Protein AF-0000000071236648 (afdb_homodimer)

Secondary structure (DSSP, 8-state):
-----SS--HHHHHHHHHHHHHHHHHHHHHHHHHHTT--EEEEEE-S-HHHHHHHTSHHHHH-SSS-HHHHHHHHHHHHHT-EE-----TTTTTTGGGTTT-EEEEEEEEEEEEETTTEEEEEEEEEEEEE-/-----SSSHHHHHHHHHHHHHHHHHHHHHHHHHHHTT--EEEEEE-S-HHHHHHHHSHHHHH-SSS-HHHHHHHHHHHHHT-EE-----TTSTTTGGGTTT-EEEEEEEEEEEEETTTEEEEEEEEEEEEE-

Organism: Dermatophagoides farinae (NCBI:txid6954)

Solvent-accessible surface area (backbone atoms only — not comparable to full-atom values): 14594 Å² total; per-residue (Å²): 128,81,82,82,80,73,87,77,56,72,64,37,53,25,39,45,52,13,44,53,42,27,48,60,40,39,50,56,51,37,52,51,37,44,73,72,71,34,50,56,46,58,40,36,39,34,71,50,62,65,34,50,51,38,65,74,32,70,62,47,70,66,34,83,85,51,52,70,70,54,45,53,46,42,54,52,40,62,72,64,72,17,73,43,60,49,75,59,58,93,81,53,64,64,54,68,59,51,63,73,79,52,47,66,46,68,35,73,23,48,25,51,34,67,43,71,101,79,41,76,46,77,29,66,20,42,20,32,32,36,33,106,128,77,81,74,74,71,69,90,42,64,66,33,46,27,41,46,52,14,44,54,42,27,46,60,40,39,49,58,52,37,53,51,3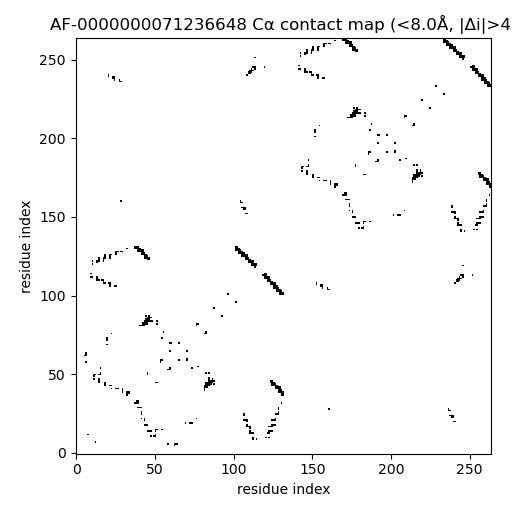6,42,74,73,70,35,49,55,45,57,40,36,40,35,71,50,63,65,32,50,50,39,66,72,33,71,62,47,70,66,37,85,86,53,51,71,70,54,45,52,47,44,54,52,39,63,72,64,72,19,73,44,60,49,74,59,58,93,80,53,64,65,55,67,62,50,62,72,80,53,47,66,45,66,33,72,24,50,24,51,34,66,42,71,102,78,42,75,45,78,30,68,21,42,21,33,31,37,33,104

Sequence (264 aa):
MQPVDPLPHSTCEAELTAALEGWKNAEPIRQLLQEFGVNSSVKLHVDNSAAVSIMDNNAFKKSRYFAYDQKLLVSKMNADNLVSIARVPSSDQLADALTKPLKHVKLNVFTTRMLSQKGVLHENVKAYVLYGMQPVDPLPHSTCEAELTAALEGWKNAEPIRQLLQEFGVNSSVKLHVDNSAAVSIMDNNAFKKSRYFAYDQKLLVSKMNADNLVSIARVPSSDQLADALTKPLKHVKLNVFTTRMLSQKGVLHENVKAYVLYG

Structure (mmCIF, N/CA/C/O backbone):
data_AF-0000000071236648-model_v1
#
loop_
_entity.id
_entity.type
_entity.pdbx_description
1 polymer 'Uncharacterized protein'
#
loop_
_atom_site.group_PDB
_atom_site.id
_atom_site.type_symbol
_atom_site.label_atom_id
_atom_site.label_alt_id
_atom_site.label_comp_id
_atom_site.label_asym_id
_atom_site.label_entity_id
_atom_site.label_seq_id
_atom_site.pdbx_PDB_ins_code
_atom_site.Cartn_x
_atom_site.Cartn_y
_atom_site.Cartn_z
_atom_site.occupancy
_atom_site.B_iso_or_equiv
_atom_site.auth_seq_id
_atom_site.auth_comp_id
_atom_site.auth_asym_id
_atom_site.auth_atom_id
_atom_site.pdbx_PDB_model_num
ATOM 1 N N . MET A 1 1 ? 29.891 29.859 8.234 1 24.88 1 MET A N 1
ATOM 2 C CA . MET A 1 1 ? 29.141 28.922 7.406 1 24.88 1 MET A CA 1
ATOM 3 C C . MET A 1 1 ? 28.141 28.125 8.258 1 24.88 1 MET A C 1
ATOM 5 O O . MET A 1 1 ? 28.547 27.438 9.195 1 24.88 1 MET A O 1
ATOM 9 N N . GLN A 1 2 ? 26.984 28.594 8.695 1 29.23 2 GLN A N 1
ATOM 10 C CA . GLN A 1 2 ? 26.078 27.906 9.617 1 29.23 2 GLN A CA 1
ATOM 11 C C . GLN A 1 2 ? 25.797 26.484 9.156 1 29.23 2 GLN A C 1
ATOM 13 O O . GLN A 1 2 ? 25.641 26.234 7.961 1 29.23 2 GLN A O 1
ATOM 18 N N . PRO A 1 3 ? 26.359 25.391 9.891 1 33.19 3 PRO A N 1
ATOM 19 C CA . PRO A 1 3 ? 26.297 24.016 9.406 1 33.19 3 PRO A CA 1
ATOM 20 C C . PRO A 1 3 ? 24.891 23.641 8.914 1 33.19 3 PRO A C 1
ATOM 22 O O . PRO A 1 3 ? 23.891 24.016 9.531 1 33.19 3 PRO A O 1
ATOM 25 N N . VAL A 1 4 ? 24.469 23.812 7.633 1 34.06 4 VAL A N 1
ATOM 26 C CA . VAL A 1 4 ? 23.328 23.312 6.859 1 34.06 4 VAL A CA 1
ATOM 27 C C . VAL A 1 4 ? 23 21.891 7.297 1 34.06 4 VAL A C 1
ATOM 29 O O . VAL A 1 4 ? 23.859 21 7.285 1 34.06 4 VAL A O 1
ATOM 32 N N . ASP A 1 5 ? 22.297 21.625 8.414 1 38.72 5 ASP A N 1
ATOM 33 C CA . ASP A 1 5 ? 21.734 20.484 9.133 1 38.72 5 ASP A CA 1
ATOM 34 C C . ASP A 1 5 ? 21.359 19.359 8.18 1 38.72 5 ASP A C 1
ATOM 36 O O . ASP A 1 5 ? 20.812 19.609 7.102 1 38.72 5 ASP A O 1
ATOM 40 N N . PRO A 1 6 ? 21.656 18 8.258 1 41.03 6 PRO A N 1
ATOM 41 C CA . PRO A 1 6 ? 21.797 16.688 7.605 1 41.03 6 PRO A CA 1
ATOM 42 C C . PRO A 1 6 ? 20.547 16.281 6.828 1 41.03 6 PRO A C 1
ATOM 44 O O . PRO A 1 6 ? 20.641 15.883 5.668 1 41.03 6 PRO A O 1
ATOM 47 N N . LEU A 1 7 ? 19.641 15.219 7.336 1 45.78 7 LEU A N 1
ATOM 48 C CA . LEU A 1 7 ? 18.922 14.461 6.324 1 45.78 7 LEU A CA 1
ATOM 49 C C . LEU A 1 7 ? 18.141 15.391 5.402 1 45.78 7 LEU A C 1
ATOM 51 O O . LEU A 1 7 ? 17.516 16.344 5.863 1 45.78 7 LEU A O 1
ATOM 55 N N . PRO A 1 8 ? 18.375 15.531 4.098 1 49.94 8 PRO A N 1
ATOM 56 C CA . PRO A 1 8 ? 17.797 16.156 2.908 1 49.94 8 PRO A CA 1
ATOM 57 C C . PRO A 1 8 ? 16.297 16.438 3.051 1 49.94 8 PRO A C 1
ATOM 59 O O . PRO A 1 8 ? 15.656 15.898 3.955 1 49.94 8 PRO A O 1
ATOM 62 N N . HIS A 1 9 ? 15.383 17.047 2.004 1 57.66 9 HIS A N 1
ATOM 63 C CA . HIS A 1 9 ? 14.117 17.688 1.681 1 57.66 9 HIS A CA 1
ATOM 64 C C . HIS A 1 9 ? 12.938 16.797 2.021 1 57.66 9 HIS A C 1
ATOM 66 O O . HIS A 1 9 ? 13.047 15.562 1.95 1 57.66 9 HIS A O 1
ATOM 72 N N . SER A 1 10 ? 12.008 17.406 2.934 1 65.12 10 SER A N 1
ATOM 73 C CA . SER A 1 10 ? 10.688 16.922 3.346 1 65.12 10 SER A CA 1
ATOM 74 C C . SER A 1 10 ? 10.055 16.047 2.271 1 65.12 10 SER A C 1
ATOM 76 O O . SER A 1 10 ? 9.531 14.977 2.568 1 65.12 10 SER A O 1
ATOM 78 N N . THR A 1 11 ? 10.43 16.422 1.022 1 72.19 11 THR A N 1
ATOM 79 C CA . THR A 1 11 ? 9.812 15.703 -0.086 1 72.19 11 THR A CA 1
ATOM 80 C C . THR A 1 11 ? 10.523 14.375 -0.335 1 72.19 11 THR A C 1
ATOM 82 O O . THR A 1 11 ? 9.875 13.352 -0.555 1 72.19 11 THR A O 1
ATOM 85 N N . CYS A 1 12 ? 11.867 14.43 -0.164 1 76.81 12 CYS A N 1
ATOM 86 C CA . CYS A 1 12 ? 12.648 13.211 -0.382 1 76.81 12 CYS A CA 1
ATOM 87 C C . CYS A 1 12 ? 12.344 12.172 0.687 1 76.81 12 CYS A C 1
ATOM 89 O O . CYS A 1 12 ? 12.172 10.992 0.378 1 76.81 12 CYS A O 1
ATOM 91 N N . GLU A 1 13 ? 12.203 12.617 1.855 1 78.56 13 GLU A N 1
ATOM 92 C CA . GLU A 1 13 ? 11.875 11.711 2.953 1 78.56 13 GLU A CA 1
ATOM 93 C C . GLU A 1 13 ? 10.516 11.047 2.738 1 78.56 13 GLU A C 1
ATOM 95 O O . GLU A 1 13 ? 10.344 9.859 3.008 1 78.56 13 GLU A O 1
ATOM 100 N N . ALA A 1 14 ? 9.609 11.836 2.27 1 80.25 14 ALA A N 1
ATOM 101 C CA . ALA A 1 14 ? 8.273 11.32 1.986 1 80.25 14 ALA A CA 1
ATOM 102 C C . ALA A 1 14 ? 8.312 10.258 0.89 1 80.25 14 ALA A C 1
ATOM 104 O O . ALA A 1 14 ? 7.633 9.234 0.987 1 80.25 14 ALA A O 1
ATOM 105 N N . GLU A 1 15 ? 9.094 10.547 -0.091 1 82.12 15 GLU A N 1
ATOM 106 C CA . GLU A 1 15 ? 9.227 9.586 -1.184 1 82.12 15 GLU A CA 1
ATOM 107 C C . GLU A 1 15 ? 9.898 8.305 -0.715 1 82.12 15 GLU A C 1
ATOM 109 O O . GLU A 1 15 ? 9.5 7.203 -1.104 1 82.12 15 GLU A O 1
ATOM 114 N N . LEU A 1 16 ? 10.922 8.375 0.098 1 83.5 16 LEU A N 1
ATOM 115 C CA . LEU A 1 16 ? 11.617 7.207 0.628 1 83.5 16 LEU A CA 1
ATOM 116 C C . LEU A 1 16 ? 10.688 6.379 1.513 1 83.5 16 LEU A C 1
ATOM 118 O O . LEU A 1 16 ? 10.703 5.145 1.449 1 83.5 16 LEU A O 1
ATOM 122 N N . THR A 1 17 ? 9.922 7.078 2.301 1 84 17 THR A N 1
ATOM 123 C CA . THR A 1 17 ? 8.945 6.402 3.148 1 84 17 THR A CA 1
ATOM 124 C C . THR A 1 17 ? 7.93 5.637 2.303 1 84 17 THR A C 1
ATOM 126 O O . THR A 1 17 ? 7.613 4.484 2.6 1 84 17 THR A O 1
ATOM 129 N N . ALA A 1 18 ? 7.477 6.242 1.272 1 85.75 18 ALA A N 1
ATOM 130 C CA . ALA A 1 18 ? 6.535 5.594 0.362 1 85.75 18 ALA A CA 1
ATOM 131 C C . ALA A 1 18 ? 7.172 4.379 -0.311 1 85.75 18 ALA A C 1
ATOM 133 O O . ALA A 1 18 ? 6.52 3.352 -0.5 1 85.75 18 ALA A O 1
ATOM 134 N N . ALA A 1 19 ? 8.414 4.512 -0.648 1 86.94 19 ALA A N 1
ATOM 135 C CA . ALA A 1 19 ? 9.133 3.41 -1.289 1 86.94 19 ALA A CA 1
ATOM 136 C C . ALA A 1 19 ? 9.258 2.217 -0.346 1 86.94 19 ALA A C 1
ATOM 138 O O . ALA A 1 19 ? 9.062 1.07 -0.756 1 86.94 19 ALA A O 1
ATOM 139 N N . LEU A 1 20 ? 9.586 2.436 0.886 1 88.38 20 LEU A N 1
ATOM 140 C CA . LEU A 1 20 ? 9.711 1.377 1.881 1 88.38 20 LEU A CA 1
ATOM 141 C C . LEU A 1 20 ? 8.383 0.661 2.09 1 88.38 20 LEU A C 1
ATOM 143 O O . LEU A 1 20 ? 8.344 -0.567 2.184 1 88.38 20 LEU A O 1
ATOM 147 N N . GLU A 1 21 ? 7.367 1.411 2.109 1 88.12 21 GLU A N 1
ATOM 148 C CA . GLU A 1 21 ? 6.039 0.814 2.225 1 88.12 21 GLU A CA 1
ATOM 149 C C . GLU A 1 21 ? 5.703 -0.023 0.995 1 88.12 21 GLU A C 1
ATOM 151 O O . GLU A 1 21 ? 5.117 -1.101 1.112 1 88.12 21 GLU A O 1
ATOM 156 N N . GLY A 1 22 ? 6.035 0.486 -0.133 1 89.69 22 GLY A N 1
ATOM 157 C CA . GLY A 1 22 ? 5.844 -0.271 -1.36 1 89.69 22 GLY A CA 1
ATOM 158 C C . GLY A 1 22 ? 6.527 -1.625 -1.338 1 89.69 22 GLY A C 1
ATOM 159 O O . GLY A 1 22 ? 5.926 -2.635 -1.715 1 89.69 22 GLY A O 1
ATOM 160 N N . TRP A 1 23 ? 7.711 -1.606 -0.846 1 90.12 23 TRP A N 1
ATOM 161 C CA . TRP A 1 23 ? 8.461 -2.854 -0.749 1 90.12 23 TRP A CA 1
ATOM 162 C C . TRP A 1 23 ? 7.785 -3.82 0.22 1 90.12 23 TRP A C 1
ATOM 164 O O . TRP A 1 23 ? 7.637 -5.008 -0.08 1 90.12 23 TRP A O 1
ATOM 174 N N . LYS A 1 24 ? 7.352 -3.279 1.297 1 91 24 LYS A N 1
ATOM 175 C CA . LYS A 1 24 ? 6.723 -4.105 2.32 1 91 24 LYS A CA 1
ATOM 176 C C . LYS A 1 24 ? 5.465 -4.785 1.78 1 91 24 LYS A C 1
ATOM 178 O O . LYS A 1 24 ? 5.152 -5.914 2.164 1 91 24 LYS A O 1
ATOM 183 N N . ASN A 1 25 ? 4.812 -4.258 0.897 1 92.75 25 ASN A N 1
ATOM 184 C CA . ASN A 1 25 ? 3.584 -4.805 0.333 1 92.75 25 ASN A CA 1
ATOM 185 C C . ASN A 1 25 ? 3.867 -5.707 -0.864 1 92.75 25 ASN A C 1
ATOM 187 O O . ASN A 1 25 ? 3.145 -6.676 -1.1 1 92.75 25 ASN A O 1
ATOM 191 N N . ALA A 1 26 ? 4.961 -5.402 -1.518 1 92.62 26 ALA A N 1
ATOM 192 C CA . ALA A 1 26 ? 5.262 -6.141 -2.742 1 92.62 26 ALA A CA 1
ATOM 193 C C . ALA A 1 26 ? 5.965 -7.457 -2.43 1 92.62 26 ALA A C 1
ATOM 195 O O . ALA A 1 26 ? 5.703 -8.477 -3.072 1 92.62 26 ALA A O 1
ATOM 196 N N . GLU A 1 27 ? 6.77 -7.426 -1.485 1 92.31 27 GLU A N 1
ATOM 197 C CA . GLU A 1 27 ? 7.652 -8.555 -1.219 1 92.31 27 GLU A CA 1
ATOM 198 C C . GLU A 1 27 ? 6.855 -9.797 -0.824 1 92.31 27 GLU A C 1
ATOM 200 O O . GLU A 1 27 ? 7.121 -10.891 -1.318 1 92.31 27 GLU A O 1
ATOM 205 N N . PRO A 1 28 ? 5.848 -9.688 -0.024 1 92.88 28 PRO A N 1
ATOM 206 C CA . PRO A 1 28 ? 5.051 -10.883 0.291 1 92.88 28 PRO A CA 1
ATOM 207 C C . PRO A 1 28 ? 4.367 -11.477 -0.938 1 92.88 28 PRO A C 1
ATOM 209 O O . PRO A 1 28 ? 4.199 -12.695 -1.025 1 92.88 28 PRO A O 1
ATOM 212 N N . ILE A 1 29 ? 4.062 -10.703 -1.866 1 93.62 29 ILE A N 1
ATOM 213 C CA . ILE A 1 29 ? 3.422 -11.164 -3.094 1 93.62 29 ILE A CA 1
ATOM 214 C C . ILE A 1 29 ? 4.438 -11.922 -3.949 1 93.62 29 ILE A C 1
ATOM 216 O O . ILE A 1 29 ? 4.141 -13 -4.469 1 93.62 29 ILE A O 1
ATOM 220 N N . ARG A 1 30 ? 5.543 -11.312 -4.039 1 91.44 30 ARG A N 1
ATOM 221 C CA . ARG A 1 30 ? 6.621 -11.977 -4.758 1 91.44 30 ARG A CA 1
ATOM 222 C C . ARG A 1 30 ? 6.902 -13.359 -4.164 1 91.44 30 ARG A C 1
ATOM 224 O O . ARG A 1 30 ? 7.043 -14.336 -4.898 1 91.44 30 ARG A O 1
ATOM 231 N N . GLN A 1 31 ? 6.953 -13.438 -2.918 1 92 31 GLN A N 1
ATOM 232 C CA . GLN A 1 31 ? 7.227 -14.703 -2.238 1 92 31 GLN A CA 1
ATOM 233 C C . GLN A 1 31 ? 6.102 -15.703 -2.467 1 92 31 GLN A C 1
ATOM 235 O O . GLN A 1 31 ? 6.355 -16.891 -2.643 1 92 31 GLN A O 1
ATOM 240 N N . LEU A 1 32 ? 4.918 -15.227 -2.473 1 91.38 32 LEU A N 1
ATOM 241 C CA . LEU A 1 32 ? 3.76 -16.078 -2.748 1 91.38 32 LEU A CA 1
ATOM 242 C C . LEU A 1 32 ? 3.863 -16.703 -4.133 1 91.38 32 LEU A C 1
ATOM 244 O O . LEU A 1 32 ? 3.66 -17.906 -4.293 1 91.38 32 LEU A O 1
ATOM 248 N N . LEU A 1 33 ? 4.172 -15.891 -5.055 1 92.38 33 LEU A N 1
ATOM 249 C CA . LEU A 1 33 ? 4.305 -16.375 -6.426 1 92.38 33 LEU A CA 1
ATOM 250 C C . LEU A 1 33 ? 5.41 -17.422 -6.531 1 92.38 33 LEU A C 1
ATOM 252 O O . LEU A 1 33 ? 5.254 -18.438 -7.215 1 92.38 33 LEU A O 1
ATOM 256 N N . GLN A 1 34 ? 6.395 -17.141 -5.801 1 92.12 34 GLN A N 1
ATOM 257 C CA . GLN A 1 34 ? 7.496 -18.094 -5.789 1 92.12 34 GLN A CA 1
ATOM 258 C C . GLN A 1 34 ? 7.055 -19.438 -5.199 1 92.12 34 GLN A C 1
ATOM 260 O O . GLN A 1 34 ? 7.445 -20.5 -5.691 1 92.12 34 GLN A O 1
ATOM 265 N N . GLU A 1 35 ? 6.258 -19.328 -4.227 1 89.19 35 GLU A N 1
ATOM 266 C CA . GLU A 1 35 ? 5.723 -20.547 -3.609 1 89.19 35 GLU A CA 1
ATOM 267 C C . GLU A 1 35 ? 4.906 -21.359 -4.609 1 89.19 35 GLU A C 1
ATOM 269 O O . GLU A 1 35 ? 4.855 -22.594 -4.52 1 89.19 35 GLU A O 1
ATOM 274 N N . PHE A 1 36 ? 4.387 -20.688 -5.578 1 89.44 36 PHE A N 1
ATOM 275 C CA . PHE A 1 36 ? 3.566 -21.359 -6.582 1 89.44 36 PHE A CA 1
ATOM 276 C C . PHE A 1 36 ? 4.387 -21.672 -7.824 1 89.44 36 PHE A C 1
ATOM 278 O O . PHE A 1 36 ? 3.836 -22.062 -8.859 1 89.44 36 PHE A O 1
ATOM 285 N N . GLY A 1 37 ? 5.668 -21.344 -7.762 1 91.19 37 GLY A N 1
ATOM 286 C CA . GLY A 1 37 ? 6.574 -21.719 -8.836 1 91.19 37 GLY A CA 1
ATOM 287 C C . GLY A 1 37 ? 6.629 -20.688 -9.953 1 91.19 37 GLY A C 1
ATOM 288 O O . GLY A 1 37 ? 6.984 -21.016 -11.086 1 91.19 37 GLY A O 1
ATOM 289 N N . VAL A 1 38 ? 6.199 -19.547 -9.672 1 89.75 38 VAL A N 1
ATOM 290 C CA . VAL A 1 38 ? 6.211 -18.484 -10.664 1 89.75 38 VAL A CA 1
ATOM 291 C C . VAL A 1 38 ? 7.387 -17.531 -10.406 1 89.75 38 VAL A C 1
ATOM 293 O O . VAL A 1 38 ? 7.508 -16.969 -9.32 1 89.75 38 VAL A O 1
ATOM 296 N N . ASN A 1 39 ? 8.219 -17.406 -11.352 1 89.5 39 ASN A N 1
ATOM 297 C CA . ASN A 1 39 ? 9.312 -16.453 -11.227 1 89.5 39 ASN A CA 1
ATOM 298 C C . ASN A 1 39 ? 8.789 -15.016 -11.164 1 89.5 39 ASN A C 1
ATOM 300 O O . ASN A 1 39 ? 7.875 -14.648 -11.906 1 89.5 39 ASN A O 1
ATOM 304 N N . SER A 1 40 ? 9.336 -14.297 -10.156 1 88.5 40 SER A N 1
ATOM 305 C CA . SER A 1 40 ? 8.852 -12.93 -9.969 1 88.5 40 SER A CA 1
ATOM 306 C C . SER A 1 40 ? 9.953 -12.023 -9.43 1 88.5 40 SER A C 1
ATOM 308 O O . SER A 1 40 ? 10.977 -12.508 -8.938 1 88.5 40 SER A O 1
ATOM 310 N N . SER A 1 41 ? 9.773 -10.695 -9.578 1 88.25 41 SER A N 1
ATOM 311 C CA . SER A 1 41 ? 10.648 -9.648 -9.055 1 88.25 41 SER A CA 1
ATOM 312 C C . SER A 1 41 ? 9.852 -8.422 -8.633 1 88.25 41 SER A C 1
ATOM 314 O O . SER A 1 41 ? 8.672 -8.297 -8.977 1 88.25 41 SER A O 1
ATOM 316 N N . VAL A 1 42 ? 10.461 -7.598 -7.828 1 89.06 42 VAL A N 1
ATOM 317 C CA . VAL A 1 42 ? 9.828 -6.359 -7.387 1 89.06 42 VAL A CA 1
ATOM 318 C C . VAL A 1 42 ? 10.562 -5.16 -7.984 1 89.06 42 VAL A C 1
ATOM 320 O O . VAL A 1 42 ? 11.797 -5.129 -8.008 1 89.06 42 VAL A O 1
ATOM 323 N N . LYS A 1 43 ? 9.797 -4.188 -8.5 1 86.38 43 LYS A N 1
ATOM 324 C CA . LYS A 1 43 ? 10.312 -2.912 -8.992 1 86.38 43 LYS A CA 1
ATOM 325 C C . LYS A 1 43 ? 9.602 -1.738 -8.32 1 86.38 43 LYS A C 1
ATOM 327 O O . LYS A 1 43 ? 8.375 -1.719 -8.227 1 86.38 43 LYS A O 1
ATOM 332 N N . LEU A 1 44 ? 10.375 -0.833 -7.82 1 87.19 44 LEU A N 1
ATOM 333 C CA . LEU A 1 44 ? 9.836 0.392 -7.238 1 87.19 44 LEU A CA 1
ATOM 334 C C . LEU A 1 44 ? 10.133 1.595 -8.125 1 87.19 44 LEU A C 1
ATOM 336 O O . LEU A 1 44 ? 11.289 1.832 -8.484 1 87.19 44 LEU A O 1
ATOM 340 N N . HIS A 1 45 ? 9.117 2.309 -8.469 1 82.56 45 HIS A N 1
ATOM 341 C CA . HIS A 1 45 ? 9.266 3.537 -9.242 1 82.56 45 HIS A CA 1
ATOM 342 C C . HIS A 1 45 ? 9.133 4.77 -8.352 1 82.56 45 HIS A C 1
ATOM 344 O O . HIS A 1 45 ? 8.047 5.051 -7.84 1 82.56 45 HIS A O 1
ATOM 350 N N . VAL A 1 46 ? 10.312 5.441 -8.234 1 78.44 46 VAL A N 1
ATOM 351 C CA . VAL A 1 46 ? 10.367 6.668 -7.445 1 78.44 46 VAL A CA 1
ATOM 352 C C . VAL A 1 46 ? 10.664 7.859 -8.359 1 78.44 46 VAL A C 1
ATOM 354 O O . VAL A 1 46 ? 11.461 7.746 -9.289 1 78.44 46 VAL A O 1
ATOM 357 N N . ASP A 1 47 ? 9.93 8.984 -8.211 1 70.25 47 ASP A N 1
ATOM 358 C CA . ASP A 1 47 ? 10.055 10.133 -9.102 1 70.25 47 ASP A CA 1
ATOM 359 C C . ASP A 1 47 ? 11.297 10.961 -8.758 1 70.25 47 ASP A C 1
ATOM 361 O O . ASP A 1 47 ? 11.867 11.625 -9.625 1 70.25 47 ASP A O 1
ATOM 365 N N . ASN A 1 48 ? 11.633 10.953 -7.602 1 70.75 48 ASN A N 1
ATOM 366 C CA . ASN A 1 48 ? 12.695 11.844 -7.148 1 70.75 48 ASN A CA 1
ATOM 367 C C . ASN A 1 48 ? 14.047 11.133 -7.145 1 70.75 48 ASN A C 1
ATOM 369 O O . ASN A 1 48 ? 14.266 10.195 -6.367 1 70.75 48 ASN A O 1
ATOM 373 N N . SER A 1 49 ? 14.906 11.586 -8.078 1 71.44 49 SER A N 1
ATOM 374 C CA . SER A 1 49 ? 16.234 10.992 -8.18 1 71.44 49 SER A CA 1
ATOM 375 C C . SER A 1 49 ? 17.016 11.164 -6.883 1 71.44 49 SER A C 1
ATOM 377 O O . SE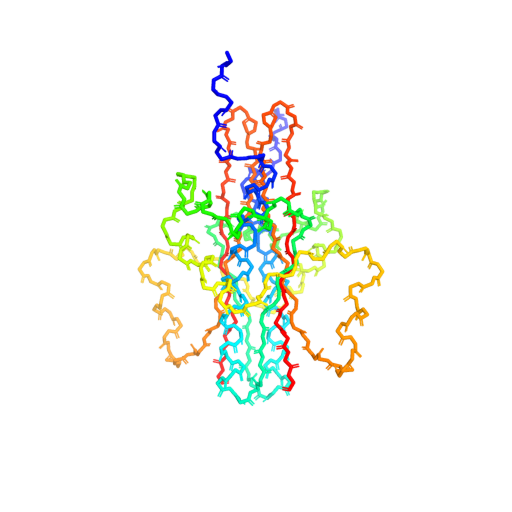R A 1 49 ? 17.859 10.32 -6.539 1 71.44 49 SER A O 1
ATOM 379 N N . ALA A 1 50 ? 16.719 12.203 -6.176 1 70.88 50 ALA A N 1
ATOM 380 C CA . ALA A 1 50 ? 17.406 12.43 -4.91 1 70.88 50 ALA A CA 1
ATOM 381 C C . ALA A 1 50 ? 17.078 11.336 -3.898 1 70.88 50 ALA A C 1
ATOM 383 O O . ALA A 1 50 ? 17.953 10.875 -3.16 1 70.88 50 ALA A O 1
ATOM 384 N N . ALA A 1 51 ? 15.852 10.898 -3.93 1 75.81 51 ALA A N 1
ATOM 385 C CA . ALA A 1 51 ? 15.43 9.828 -3.027 1 75.81 51 ALA A CA 1
ATOM 386 C C . ALA A 1 51 ? 16.188 8.539 -3.32 1 75.81 51 ALA A C 1
ATOM 388 O O . ALA A 1 51 ? 16.609 7.836 -2.396 1 75.81 51 ALA A O 1
ATOM 389 N N . VAL A 1 52 ? 16.391 8.383 -4.566 1 74.56 52 VAL A N 1
ATOM 390 C CA . VAL A 1 52 ? 17.094 7.176 -4.98 1 74.56 52 VAL A CA 1
ATOM 391 C C . VAL A 1 52 ? 18.547 7.254 -4.523 1 74.56 52 VAL A C 1
ATOM 393 O O . VAL A 1 52 ? 19.094 6.277 -4.012 1 74.56 52 VAL A O 1
ATOM 396 N N . SER A 1 53 ? 19.094 8.352 -4.781 1 77.12 53 SER A N 1
ATOM 397 C CA . SER A 1 53 ? 20.5 8.547 -4.441 1 77.12 53 SER A CA 1
ATOM 398 C C . SER A 1 53 ? 20.734 8.383 -2.943 1 77.12 53 SER A C 1
ATOM 400 O O . SER A 1 53 ? 21.734 7.789 -2.527 1 77.12 53 SER A O 1
ATOM 402 N N . ILE A 1 54 ? 19.828 8.844 -2.164 1 75.88 54 ILE A N 1
ATOM 403 C CA . ILE A 1 54 ? 19.953 8.766 -0.712 1 75.88 54 ILE A CA 1
ATOM 404 C C . ILE A 1 54 ? 19.891 7.309 -0.266 1 75.88 54 ILE A C 1
ATOM 406 O O . ILE A 1 54 ? 20.641 6.902 0.635 1 75.88 54 ILE A O 1
ATOM 410 N N . MET A 1 55 ? 19.078 6.551 -0.918 1 78.5 55 MET A N 1
ATOM 411 C CA . MET A 1 55 ? 18.922 5.148 -0.548 1 78.5 55 MET A CA 1
ATOM 412 C C . MET A 1 55 ? 20.188 4.355 -0.887 1 78.5 55 MET A C 1
ATOM 414 O O . MET A 1 55 ? 20.422 3.285 -0.323 1 78.5 55 MET A O 1
ATOM 418 N N . ASP A 1 56 ? 20.922 4.918 -1.793 1 75.44 56 ASP A N 1
ATOM 419 C CA . ASP A 1 56 ? 22.125 4.223 -2.238 1 75.44 56 ASP A CA 1
ATOM 420 C C . ASP A 1 56 ? 23.359 4.695 -1.462 1 75.44 56 ASP A C 1
ATOM 422 O O . ASP A 1 56 ? 24.438 4.129 -1.601 1 75.44 56 ASP A O 1
ATOM 426 N N . ASN A 1 57 ? 23.109 5.609 -0.578 1 74.75 57 ASN A N 1
ATOM 427 C CA . ASN A 1 57 ? 24.281 6.246 0.011 1 74.75 57 ASN A CA 1
ATOM 428 C C . ASN A 1 57 ? 24.422 5.906 1.491 1 74.75 57 ASN A C 1
ATOM 430 O O . ASN A 1 57 ? 23.484 5.43 2.115 1 74.75 57 ASN A O 1
ATOM 434 N N . ASN A 1 58 ? 25.641 6.121 1.911 1 75.94 58 ASN A N 1
ATOM 435 C CA . ASN A 1 58 ? 25.969 5.941 3.322 1 75.94 58 ASN A CA 1
ATOM 436 C C . ASN A 1 58 ? 25.219 6.941 4.203 1 75.94 58 ASN A C 1
ATOM 438 O O . ASN A 1 58 ? 25 6.684 5.383 1 75.94 58 ASN A O 1
ATOM 442 N N . ALA A 1 59 ? 24.797 7.934 3.527 1 73.06 59 ALA A N 1
ATOM 443 C CA . ALA A 1 59 ? 24.078 8.969 4.27 1 73.06 59 ALA A CA 1
ATOM 444 C C . ALA A 1 59 ? 22.766 8.422 4.832 1 73.06 59 ALA A C 1
ATOM 446 O O . ALA A 1 59 ? 22.391 8.75 5.961 1 73.06 59 ALA A O 1
ATOM 447 N N . PHE A 1 60 ? 22.188 7.5 4.039 1 79.38 60 PHE A N 1
ATOM 448 C CA . PHE A 1 60 ? 20.953 6.887 4.52 1 79.38 60 PHE A CA 1
ATOM 449 C C . PHE A 1 60 ? 21.219 6.004 5.734 1 79.38 60 PHE A C 1
ATOM 451 O O . PHE A 1 60 ? 20.484 6.055 6.723 1 79.38 60 PHE A O 1
ATOM 458 N N . LYS A 1 61 ? 22.375 5.418 5.723 1 80.19 61 LYS A N 1
ATOM 459 C CA . LYS A 1 61 ? 22.734 4.477 6.781 1 80.19 61 LYS A CA 1
ATOM 460 C C . LYS A 1 61 ? 23.016 5.207 8.094 1 80.19 61 LYS A C 1
ATOM 462 O O . LYS A 1 61 ? 22.734 4.691 9.172 1 80.19 61 LYS A O 1
ATOM 467 N N . LYS A 1 62 ? 23.328 6.441 7.926 1 79.38 62 LYS A N 1
ATOM 468 C CA . LYS A 1 62 ? 23.75 7.191 9.109 1 79.38 62 LYS A CA 1
ATOM 469 C C . LYS A 1 62 ? 22.656 8.133 9.578 1 79.38 62 LYS A C 1
ATOM 471 O O . LYS A 1 62 ? 22.75 8.719 10.664 1 79.38 62 LYS A O 1
ATOM 476 N N . SER A 1 63 ? 21.672 8.141 8.781 1 78.94 63 SER A N 1
ATOM 477 C CA . SER A 1 63 ? 20.641 9.109 9.102 1 78.94 63 SER A CA 1
ATOM 478 C C . SER A 1 63 ? 19.906 8.742 10.391 1 78.94 63 SER A C 1
ATOM 480 O O . SER A 1 63 ? 19.656 7.562 10.648 1 78.94 63 SER A O 1
ATOM 482 N N . ARG A 1 64 ? 19.531 9.766 11.094 1 77.38 64 ARG A N 1
ATOM 483 C CA . ARG A 1 64 ? 18.797 9.562 12.344 1 77.38 64 ARG A CA 1
ATOM 484 C C . ARG A 1 64 ? 17.297 9.539 12.102 1 77.38 64 ARG A C 1
ATOM 486 O O . ARG A 1 64 ? 16.516 9.203 13 1 77.38 64 ARG A O 1
ATOM 493 N N . TYR A 1 65 ? 16.969 9.859 10.914 1 72.81 65 TYR A N 1
ATOM 494 C CA . TYR A 1 65 ? 15.547 10 10.625 1 72.81 65 TYR A CA 1
ATOM 495 C C . TYR A 1 65 ? 14.914 8.641 10.328 1 72.81 65 TYR A C 1
ATOM 497 O O . TYR A 1 65 ? 13.711 8.461 10.5 1 72.81 65 TYR A O 1
ATOM 505 N N . PHE A 1 66 ? 15.742 7.684 10.008 1 81.12 66 PHE A N 1
ATOM 506 C CA . PHE A 1 66 ? 15.195 6.383 9.641 1 81.12 66 PHE A CA 1
ATOM 507 C C . PHE A 1 66 ? 15.562 5.328 10.672 1 81.12 66 PHE A C 1
ATOM 509 O O . PHE A 1 66 ? 16.688 5.316 11.18 1 81.12 66 PHE A O 1
ATOM 516 N N . ALA A 1 67 ? 14.586 4.684 10.938 1 86.88 67 ALA A N 1
ATOM 517 C CA . ALA A 1 67 ? 14.773 3.602 11.898 1 86.88 67 ALA A CA 1
ATOM 518 C C . ALA A 1 67 ? 15.688 2.514 11.336 1 86.88 67 ALA A C 1
ATOM 520 O O . ALA A 1 67 ? 15.859 2.41 10.117 1 86.88 67 ALA A O 1
ATOM 521 N N . TYR A 1 68 ? 16.359 1.756 12.289 1 88.69 68 TYR A N 1
ATOM 522 C CA . TYR A 1 68 ? 17.281 0.695 11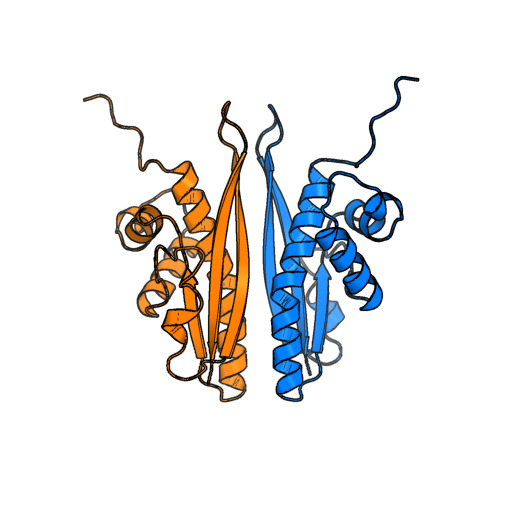.914 1 88.69 68 TYR A CA 1
ATOM 523 C C . TYR A 1 68 ? 16.625 -0.295 10.961 1 88.69 68 TYR A C 1
ATOM 525 O O . TYR A 1 68 ? 17.234 -0.711 9.977 1 88.69 68 TYR A O 1
ATOM 533 N N . ASP A 1 69 ? 15.391 -0.666 11.195 1 89.38 69 ASP A N 1
ATOM 534 C CA . ASP A 1 69 ? 14.688 -1.628 10.359 1 89.38 69 ASP A CA 1
ATOM 535 C C . ASP A 1 69 ? 14.508 -1.089 8.938 1 89.38 69 ASP A C 1
ATOM 537 O O . ASP A 1 69 ? 14.539 -1.852 7.973 1 89.38 69 ASP A O 1
ATOM 541 N N . GLN A 1 70 ? 14.367 0.22 8.867 1 86.88 70 GLN A N 1
ATOM 542 C CA . GLN A 1 70 ? 14.258 0.839 7.551 1 86.88 70 GLN A CA 1
ATOM 543 C C . GLN A 1 70 ? 15.578 0.77 6.797 1 86.88 70 GLN A C 1
ATOM 545 O O . GLN A 1 70 ? 15.602 0.504 5.594 1 86.88 70 GLN A O 1
ATOM 550 N N . LYS A 1 71 ? 16.609 0.965 7.547 1 88.12 71 LYS A N 1
ATOM 551 C CA . LYS A 1 71 ? 17.938 0.882 6.93 1 88.12 71 LYS A CA 1
ATOM 552 C C . LYS A 1 71 ? 18.219 -0.535 6.445 1 88.12 71 LYS A C 1
ATOM 554 O O . LYS A 1 71 ? 18.781 -0.724 5.359 1 88.12 71 LYS A O 1
ATOM 559 N N . LEU A 1 72 ? 17.812 -1.508 7.195 1 88.31 72 LEU A N 1
ATOM 560 C CA . LEU A 1 72 ? 17.969 -2.906 6.816 1 88.31 72 LEU A CA 1
ATOM 561 C C . LEU A 1 72 ? 17.172 -3.227 5.562 1 88.31 72 LEU A C 1
ATOM 563 O O . LEU A 1 72 ? 17.641 -3.953 4.684 1 88.31 72 LEU A O 1
ATOM 567 N N . LEU A 1 73 ? 16.047 -2.656 5.543 1 88.06 73 LEU A N 1
ATOM 568 C CA . LEU A 1 73 ? 15.18 -2.895 4.391 1 88.06 73 LEU A CA 1
ATOM 569 C C . LEU A 1 73 ? 15.797 -2.311 3.123 1 88.06 73 LEU A C 1
ATOM 571 O O . LEU A 1 73 ? 15.758 -2.938 2.062 1 88.06 73 LEU A O 1
ATOM 575 N N . VAL A 1 74 ? 16.297 -1.168 3.203 1 85.25 74 VAL A N 1
ATOM 576 C CA . VAL A 1 74 ? 16.922 -0.531 2.053 1 85.25 74 VAL A CA 1
ATOM 577 C C . VAL A 1 74 ? 18.109 -1.373 1.579 1 85.25 74 VAL A C 1
ATOM 579 O O . VAL A 1 74 ? 18.312 -1.54 0.375 1 85.25 74 VAL A O 1
ATOM 582 N N . SER A 1 75 ? 18.891 -1.869 2.49 1 85.06 75 SER A N 1
ATOM 583 C CA . SER A 1 75 ? 20 -2.744 2.139 1 85.06 75 SER A CA 1
ATOM 584 C C . SER A 1 75 ? 19.516 -3.969 1.369 1 85.06 75 SER A C 1
ATOM 586 O O . SER A 1 75 ? 20.125 -4.363 0.372 1 85.06 75 SER A O 1
ATOM 588 N N . LYS A 1 76 ? 18.391 -4.469 1.793 1 83.69 76 LYS A N 1
ATOM 589 C CA . LYS A 1 76 ? 17.797 -5.617 1.115 1 83.69 76 LYS A CA 1
ATOM 590 C C . LYS A 1 76 ? 17.328 -5.25 -0.292 1 83.69 76 LYS A C 1
ATOM 592 O O . LYS A 1 76 ? 17.562 -6.004 -1.241 1 83.69 76 LYS A O 1
ATOM 597 N N . MET A 1 77 ? 16.75 -4.148 -0.383 1 82.25 77 MET A N 1
ATOM 598 C CA . MET A 1 77 ? 16.281 -3.672 -1.68 1 82.25 77 MET A CA 1
ATOM 599 C C . MET A 1 77 ? 17.438 -3.527 -2.66 1 82.25 77 MET A C 1
ATOM 601 O O . MET A 1 77 ? 17.312 -3.885 -3.834 1 82.25 77 MET A O 1
ATOM 605 N N . ASN A 1 78 ? 18.469 -2.889 -2.25 1 77.56 78 ASN A N 1
ATOM 606 C CA . ASN A 1 78 ? 19.641 -2.648 -3.088 1 77.56 78 ASN A CA 1
ATOM 607 C C . ASN A 1 78 ? 20.281 -3.957 -3.529 1 77.56 78 ASN A C 1
ATOM 609 O O . ASN A 1 78 ? 20.797 -4.051 -4.645 1 77.56 78 ASN A O 1
ATOM 613 N N . ALA A 1 79 ? 20.172 -4.859 -2.752 1 77.75 79 ALA A N 1
ATOM 614 C CA . ALA A 1 79 ? 20.734 -6.156 -3.098 1 77.75 79 ALA A CA 1
ATOM 615 C C . ALA A 1 79 ? 19.906 -6.852 -4.176 1 77.75 79 ALA A C 1
ATOM 617 O O . ALA A 1 79 ? 20.453 -7.566 -5.023 1 77.75 79 ALA A O 1
ATOM 618 N N . ASP A 1 80 ? 18.562 -6.5 -4.219 1 74 80 ASP A N 1
ATOM 619 C CA . ASP A 1 80 ? 17.656 -7.168 -5.141 1 74 80 ASP A CA 1
ATOM 620 C C . ASP A 1 80 ? 17.5 -6.367 -6.43 1 74 80 ASP A C 1
ATOM 622 O O . ASP A 1 80 ? 16.844 -6.824 -7.375 1 74 80 ASP A O 1
ATOM 626 N N . ASN A 1 81 ? 18.281 -5.398 -6.746 1 66.69 81 ASN A N 1
ATOM 627 C CA . ASN A 1 81 ? 18.219 -4.543 -7.926 1 66.69 81 ASN A CA 1
ATOM 628 C C . ASN A 1 81 ? 16.812 -4.043 -8.18 1 66.69 81 ASN A C 1
ATOM 630 O O . ASN A 1 81 ? 16.312 -4.109 -9.312 1 66.69 81 ASN A O 1
ATOM 634 N N . LEU A 1 82 ? 16.094 -3.598 -7.289 1 63.16 82 LEU A N 1
ATOM 635 C CA . LEU A 1 82 ? 14.648 -3.402 -7.32 1 63.16 82 LEU A CA 1
ATOM 636 C C . LEU A 1 82 ? 14.305 -1.925 -7.477 1 63.16 82 LEU A C 1
ATOM 638 O O . LEU A 1 82 ? 13.164 -1.58 -7.785 1 63.16 82 LEU A O 1
ATOM 642 N N . VAL A 1 83 ? 15.266 -1.061 -7.25 1 57.81 83 VAL A N 1
ATOM 643 C CA . VAL A 1 83 ? 14.914 0.353 -7.207 1 57.81 83 VAL A CA 1
ATOM 644 C C . VAL A 1 83 ? 15.148 0.99 -8.57 1 57.81 83 VAL A C 1
ATOM 646 O O . VAL A 1 83 ? 16.234 0.849 -9.148 1 57.81 83 VAL A O 1
ATOM 649 N N . SER A 1 84 ? 14.289 1.017 -9.453 1 56.81 84 SER A N 1
ATOM 650 C CA . SER A 1 84 ? 14.414 1.84 -10.656 1 56.81 84 SER A CA 1
ATOM 651 C C . SER A 1 84 ? 13.781 3.213 -10.453 1 56.81 84 SER A C 1
ATOM 653 O O . SER A 1 84 ? 12.672 3.318 -9.922 1 56.81 84 SER A O 1
ATOM 655 N N . ILE A 1 85 ? 14.547 4.254 -10.219 1 48.12 85 ILE A N 1
ATOM 656 C CA . ILE A 1 85 ? 14.062 5.629 -10.242 1 48.12 85 ILE A CA 1
ATOM 657 C C . ILE A 1 85 ? 13.789 6.055 -11.688 1 48.12 85 ILE A C 1
ATOM 659 O O . ILE A 1 85 ? 14.727 6.215 -12.477 1 48.12 85 ILE A O 1
ATOM 663 N N . ALA A 1 86 ? 12.945 5.434 -12.492 1 46.62 86 ALA A N 1
ATOM 664 C CA . ALA A 1 86 ? 12.742 5.973 -13.836 1 46.62 86 ALA A CA 1
ATOM 665 C C . ALA A 1 86 ? 11.758 7.137 -13.82 1 46.62 86 ALA A C 1
ATOM 667 O O . ALA A 1 86 ? 10.781 7.117 -13.07 1 46.62 86 ALA A O 1
ATOM 668 N N . ARG A 1 87 ? 12.219 8.383 -14.086 1 44.94 87 ARG A N 1
ATOM 669 C CA . ARG A 1 87 ? 11.281 9.43 -14.477 1 44.94 87 ARG A CA 1
ATOM 670 C C . ARG A 1 87 ? 10.234 8.906 -15.445 1 44.94 87 ARG A C 1
ATOM 672 O O . ARG A 1 87 ? 10.562 8.5 -16.562 1 44.94 87 ARG A O 1
ATOM 679 N N . VAL A 1 88 ? 9.344 8.039 -15.016 1 41.75 88 VAL A N 1
ATOM 680 C CA . VAL A 1 88 ? 8.453 7.578 -16.078 1 41.75 88 VAL A CA 1
ATOM 681 C C . VAL A 1 88 ? 7.602 8.742 -16.578 1 41.75 88 VAL A C 1
ATOM 683 O O . VAL A 1 88 ? 6.809 9.312 -15.836 1 41.75 88 VAL A O 1
ATOM 686 N N . PRO A 1 89 ? 7.871 9.406 -17.594 1 38.03 89 PRO A N 1
ATOM 687 C CA . PRO A 1 89 ? 6.809 10.133 -18.297 1 38.03 89 PRO A CA 1
ATOM 688 C C . PRO A 1 89 ? 5.504 9.344 -18.375 1 38.03 89 PRO A C 1
ATOM 690 O O . PRO A 1 89 ? 5.516 8.117 -18.281 1 38.03 89 PRO A O 1
ATOM 693 N N . SER A 1 90 ? 4.176 9.945 -18.047 1 38.5 90 SER A N 1
ATOM 694 C CA . SER A 1 90 ? 2.842 9.375 -18.188 1 38.5 90 SER A CA 1
ATOM 695 C C . SER A 1 90 ? 2.834 8.242 -19.219 1 38.5 90 SER A C 1
ATOM 697 O O . SER A 1 90 ? 2.195 7.211 -19.016 1 38.5 90 SER A O 1
ATOM 699 N N . SER A 1 91 ? 3.285 8.398 -20.391 1 36.81 91 SER A N 1
ATOM 700 C CA . SER A 1 91 ? 3.104 7.594 -21.594 1 36.81 91 SER A CA 1
ATOM 701 C C . SER A 1 91 ? 3.906 6.301 -21.516 1 36.81 91 SER A C 1
ATOM 703 O O . SER A 1 91 ? 3.514 5.285 -22.094 1 36.81 91 SER A O 1
ATOM 705 N N . ASP A 1 92 ? 5.098 6.246 -21.125 1 39.47 92 ASP A N 1
ATOM 706 C CA . ASP A 1 92 ? 6.098 5.227 -21.438 1 39.47 92 ASP A CA 1
ATOM 707 C C . ASP A 1 92 ? 6.129 4.152 -20.344 1 39.47 92 ASP A C 1
ATOM 709 O O . ASP A 1 92 ? 6.984 3.266 -20.375 1 39.47 92 ASP A O 1
ATOM 713 N N . GLN A 1 93 ? 5.527 4.305 -19.234 1 41.97 93 GLN A N 1
ATOM 714 C CA . GLN A 1 93 ? 5.645 3.279 -18.203 1 41.97 93 GLN A CA 1
ATOM 715 C C . GLN A 1 93 ? 5.316 1.896 -18.75 1 41.97 93 GLN A C 1
ATOM 717 O O . GLN A 1 93 ? 5.676 0.879 -18.156 1 41.97 93 GLN A O 1
ATOM 722 N N . LEU A 1 94 ? 4.449 1.812 -19.562 1 38.75 94 LEU A N 1
ATOM 723 C CA . LEU A 1 94 ? 3.971 0.573 -20.172 1 38.75 94 LEU A CA 1
ATOM 724 C C . LEU A 1 94 ? 5.055 -0.065 -21.031 1 38.75 94 LEU A C 1
ATOM 726 O O . LEU A 1 94 ? 5.141 -1.291 -21.125 1 38.75 94 LEU A O 1
ATOM 730 N N . ALA A 1 95 ? 5.809 0.782 -21.672 1 38.59 95 ALA A N 1
ATOM 731 C CA . ALA A 1 95 ? 6.625 0.313 -22.797 1 38.59 95 ALA A CA 1
ATOM 732 C C . ALA A 1 95 ? 7.742 -0.609 -22.312 1 38.59 95 ALA A C 1
ATOM 734 O O . ALA A 1 95 ? 8.125 -1.55 -23.016 1 38.59 95 ALA A O 1
ATOM 735 N N . ASP A 1 96 ? 8.453 -0.089 -21.453 1 38.56 96 ASP A N 1
ATOM 736 C CA . ASP A 1 96 ? 9.656 -0.905 -21.266 1 38.56 96 ASP A CA 1
ATOM 737 C C . ASP A 1 96 ? 9.289 -2.361 -20.984 1 38.56 96 ASP A C 1
ATOM 739 O O . ASP A 1 96 ? 10.023 -3.273 -21.359 1 38.56 96 ASP A O 1
ATOM 743 N N . ALA A 1 97 ? 8.531 -2.551 -19.984 1 39.28 97 ALA A N 1
ATOM 744 C CA . ALA A 1 97 ? 8.391 -3.977 -19.703 1 39.28 97 ALA A CA 1
ATOM 745 C C . ALA A 1 97 ? 7.762 -4.707 -20.891 1 39.28 97 ALA A C 1
ATOM 747 O O . ALA A 1 97 ? 7.418 -5.887 -20.781 1 39.28 97 ALA A O 1
ATOM 748 N N . LEU A 1 98 ? 7.293 -4.094 -21.891 1 36.5 98 LEU A N 1
ATOM 749 C CA . LEU A 1 98 ? 6.668 -4.887 -22.953 1 36.5 98 LEU A CA 1
ATOM 750 C C . LEU A 1 98 ? 7.684 -5.828 -23.594 1 36.5 98 LEU A C 1
ATOM 752 O O . LEU A 1 98 ? 7.461 -6.324 -24.703 1 36.5 98 LEU A O 1
ATOM 756 N N . THR A 1 99 ? 8.852 -5.801 -23.359 1 36.56 99 THR A N 1
ATOM 757 C CA . THR A 1 99 ? 9.359 -7.027 -23.969 1 36.56 99 THR A CA 1
ATOM 758 C C . THR A 1 99 ? 8.523 -8.227 -23.531 1 36.56 99 THR A C 1
ATOM 760 O O . THR A 1 99 ? 7.797 -8.812 -24.344 1 36.56 99 THR A O 1
ATOM 763 N N . LYS A 1 100 ? 8.914 -9.438 -23.172 1 47.12 100 LYS A N 1
ATOM 764 C CA . LYS A 1 100 ? 8.016 -10.539 -22.844 1 47.12 100 LYS A CA 1
ATOM 765 C C . LYS A 1 100 ? 6.91 -10.086 -21.891 1 47.12 100 LYS A C 1
ATOM 767 O O . LYS A 1 100 ? 7.145 -9.273 -21 1 47.12 100 LYS A O 1
ATOM 772 N N . PRO A 1 101 ? 5.535 -9.953 -22.359 1 53.38 101 PRO A N 1
ATOM 773 C CA . PRO A 1 101 ? 4.355 -9.508 -21.609 1 53.38 101 PRO A CA 1
ATOM 774 C C . PRO A 1 101 ? 4.465 -9.773 -20.109 1 53.38 101 PRO A C 1
ATOM 776 O O . PRO A 1 101 ? 4.031 -10.828 -19.641 1 53.38 101 PRO A O 1
ATOM 779 N N . LEU A 1 102 ? 5.551 -9.352 -19.516 1 64.25 102 LEU A N 1
ATOM 780 C CA . LEU A 1 102 ? 5.566 -9.703 -18.094 1 64.25 102 LEU A CA 1
ATOM 781 C C . LEU A 1 102 ? 4.289 -9.227 -17.406 1 64.25 102 LEU A C 1
ATOM 783 O O . LEU A 1 102 ? 3.875 -8.078 -17.578 1 64.25 102 LEU A O 1
ATOM 787 N N . LYS A 1 103 ? 3.578 -10.195 -17 1 84.88 103 LYS A N 1
ATOM 788 C CA . LYS A 1 103 ? 2.451 -9.898 -16.125 1 84.88 103 LYS A CA 1
ATOM 789 C C . LYS A 1 103 ? 2.918 -9.211 -14.844 1 84.88 103 LYS A C 1
ATOM 791 O O . LYS A 1 103 ? 4.074 -9.352 -14.445 1 84.88 103 LYS A O 1
ATOM 796 N N . HIS A 1 104 ? 2.213 -8.172 -14.445 1 88.44 104 HIS A N 1
ATOM 797 C CA . HIS A 1 104 ? 2.607 -7.504 -13.211 1 88.44 104 HIS A CA 1
ATOM 798 C C . HIS A 1 104 ? 1.391 -7.184 -12.344 1 88.44 104 HIS A C 1
ATOM 800 O O . HIS A 1 104 ? 0.267 -7.117 -12.852 1 88.44 104 HIS A O 1
ATOM 806 N N . VAL A 1 105 ? 1.648 -7.121 -11.047 1 90.44 105 VAL A N 1
ATOM 807 C CA . VAL A 1 105 ? 0.75 -6.523 -10.062 1 90.44 105 VAL A CA 1
ATOM 808 C C . VAL A 1 105 ? 1.286 -5.16 -9.633 1 90.44 105 VAL A C 1
ATOM 810 O O . VAL A 1 105 ? 2.449 -5.039 -9.242 1 90.44 105 VAL A O 1
ATOM 813 N N . LYS A 1 106 ? 0.432 -4.121 -9.766 1 89.5 106 LYS A N 1
ATOM 814 C CA . LYS A 1 106 ? 0.819 -2.764 -9.391 1 89.5 106 LYS A CA 1
ATOM 815 C C . LYS A 1 106 ? 0.27 -2.391 -8.023 1 89.5 106 LYS A C 1
ATOM 817 O O . LYS A 1 106 ? -0.908 -2.617 -7.734 1 89.5 106 LYS A O 1
ATOM 822 N N . LEU A 1 107 ? 1.111 -1.867 -7.18 1 90.62 107 LEU A N 1
ATOM 823 C CA . LEU A 1 107 ? 0.73 -1.344 -5.875 1 90.62 107 LEU A CA 1
ATOM 824 C C . LEU A 1 107 ? 0.946 0.165 -5.809 1 90.62 107 LEU A C 1
ATOM 826 O O . LEU A 1 107 ? 2.021 0.658 -6.16 1 90.62 107 LEU A O 1
ATOM 830 N N . ASN A 1 108 ? -0.038 0.939 -5.383 1 85.81 108 ASN A N 1
ATOM 831 C CA . ASN A 1 108 ? 0.019 2.391 -5.242 1 85.81 108 ASN A CA 1
ATOM 832 C C . ASN A 1 108 ? 0.242 2.807 -3.791 1 85.81 108 ASN A C 1
ATOM 834 O O . ASN A 1 108 ? -0.648 2.654 -2.953 1 85.81 108 ASN A O 1
ATOM 838 N N . VAL A 1 109 ? 1.446 3.361 -3.594 1 83.69 109 VAL A N 1
ATOM 839 C CA . VAL A 1 109 ? 1.802 3.754 -2.234 1 83.69 109 VAL A CA 1
ATOM 840 C C . VAL A 1 109 ? 1.972 5.27 -2.162 1 83.69 109 VAL A C 1
ATOM 842 O O . VAL A 1 109 ? 2.689 5.859 -2.973 1 83.69 109 VAL A O 1
ATOM 845 N N . PHE A 1 110 ? 1.259 5.852 -1.172 1 79.38 110 PHE A N 1
ATOM 846 C CA . PHE A 1 110 ? 1.346 7.297 -1.006 1 79.38 110 PHE A CA 1
ATOM 847 C C . PHE A 1 110 ? 1.714 7.656 0.429 1 79.38 110 PHE A C 1
ATOM 849 O O . PHE A 1 110 ? 1.349 6.941 1.366 1 79.38 110 PHE A O 1
ATOM 856 N N . THR A 1 111 ? 2.543 8.664 0.471 1 76.75 111 THR A N 1
ATOM 857 C CA . THR A 1 111 ? 2.828 9.273 1.764 1 76.75 111 THR A CA 1
ATOM 858 C C . THR A 1 111 ? 2.611 10.781 1.708 1 76.75 111 THR A C 1
ATOM 860 O O . THR A 1 111 ? 2.506 11.359 0.624 1 76.75 111 THR A O 1
ATOM 863 N N . THR A 1 112 ? 2.256 11.359 2.854 1 70.69 112 THR A N 1
ATOM 864 C CA . THR A 1 112 ? 2.014 12.789 2.928 1 70.69 112 THR A CA 1
ATOM 865 C C . THR A 1 112 ? 2.951 13.445 3.938 1 70.69 112 THR A C 1
ATOM 867 O O . THR A 1 112 ? 3.271 12.852 4.973 1 70.69 112 THR A O 1
ATOM 870 N N . ARG A 1 113 ? 3.439 14.531 3.438 1 65.88 113 ARG A N 1
ATOM 871 C CA . ARG A 1 113 ? 4.227 15.367 4.344 1 65.88 113 ARG A CA 1
ATOM 872 C C . ARG A 1 113 ? 3.584 16.734 4.523 1 65.88 113 ARG A C 1
ATOM 874 O O . ARG A 1 113 ? 3.078 17.328 3.562 1 65.88 113 ARG A O 1
ATOM 881 N N . MET A 1 114 ? 3.432 17.062 5.742 1 61.97 114 MET A N 1
ATOM 882 C CA . MET A 1 114 ? 2.883 18.375 6.039 1 61.97 114 MET A CA 1
ATOM 883 C C . MET A 1 114 ? 3.965 19.453 5.949 1 61.97 114 MET A C 1
ATOM 885 O O . MET A 1 114 ? 5.039 19.312 6.535 1 61.97 114 MET A O 1
ATOM 889 N N . LEU A 1 115 ? 3.771 20.203 4.914 1 60.91 115 LEU A N 1
ATOM 890 C CA . LEU A 1 115 ? 4.684 21.344 4.852 1 60.91 115 LEU A CA 1
ATOM 891 C C . LEU A 1 115 ? 4.199 22.484 5.754 1 60.91 115 LEU A C 1
ATOM 893 O O . LEU A 1 115 ? 2.994 22.641 5.953 1 60.91 115 LEU A O 1
ATOM 897 N N . SER A 1 116 ? 4.926 22.828 6.758 1 56.59 116 SER A N 1
ATOM 898 C CA . SER A 1 116 ? 4.555 23.984 7.578 1 56.59 116 SER A CA 1
ATOM 899 C C . SER A 1 116 ? 3.529 24.859 6.867 1 56.59 116 SER A C 1
ATOM 901 O O . SER A 1 116 ? 2.879 24.406 5.918 1 56.59 116 SER A O 1
ATOM 903 N N . GLN A 1 117 ? 3.598 26.125 6.801 1 56.19 117 GLN A N 1
ATOM 904 C CA . GLN A 1 117 ? 2.68 27.141 6.285 1 56.19 117 GLN A CA 1
ATOM 905 C C . GLN A 1 117 ? 2.264 26.828 4.852 1 56.19 117 GLN A C 1
ATOM 907 O O . GLN A 1 117 ? 1.375 27.484 4.301 1 56.19 117 GLN A O 1
ATOM 912 N N . LYS A 1 118 ? 2.984 25.891 4.293 1 57.69 118 LYS A N 1
ATOM 913 C CA . LYS A 1 118 ? 2.908 25.766 2.84 1 57.69 118 LYS A CA 1
ATOM 914 C C . LYS A 1 118 ? 1.938 24.656 2.43 1 57.69 118 LYS A C 1
ATOM 916 O O . LYS A 1 118 ? 1.659 24.484 1.243 1 57.69 118 LYS A O 1
ATOM 921 N N . GLY A 1 119 ? 1.357 24 3.322 1 63.72 119 GLY A N 1
ATOM 922 C CA . GLY A 1 119 ? 0.35 23.031 2.896 1 63.72 119 GLY A CA 1
ATOM 923 C C . GLY A 1 119 ? 0.83 21.594 2.959 1 63.72 119 GLY A C 1
ATOM 924 O O . GLY A 1 119 ? 1.827 21.297 3.619 1 63.72 119 GLY A O 1
ATOM 925 N N . VAL A 1 120 ? 0.026 20.609 2.533 1 64.31 120 VAL A N 1
ATOM 926 C CA . VAL A 1 120 ? 0.277 19.172 2.555 1 64.31 120 VAL A CA 1
ATOM 927 C C . VAL A 1 120 ? 0.8 18.719 1.193 1 64.31 120 VAL A C 1
ATOM 929 O O . VAL A 1 120 ? 0.254 19.094 0.154 1 64.31 120 VAL A O 1
ATOM 932 N N . LEU A 1 121 ? 2.02 18.094 1.166 1 71.81 121 LEU A N 1
ATOM 933 C CA . LEU A 1 121 ? 2.555 17.5 -0.056 1 71.81 121 LEU A CA 1
ATOM 934 C C . LEU A 1 121 ? 2.355 15.984 -0.06 1 71.81 121 LEU A C 1
ATOM 936 O O . LEU A 1 121 ? 2.547 15.32 0.964 1 71.81 121 LEU A O 1
ATOM 940 N N . HIS A 1 122 ? 1.83 15.516 -1.2 1 72.56 122 HIS A N 1
ATOM 941 C CA . HIS A 1 122 ? 1.647 14.086 -1.409 1 72.56 122 HIS A CA 1
ATOM 942 C C . HIS A 1 122 ? 2.725 13.523 -2.328 1 72.56 122 HIS A C 1
ATOM 944 O O . HIS A 1 122 ? 3.07 14.141 -3.34 1 72.56 122 HIS A O 1
ATOM 950 N N . GLU A 1 123 ? 3.363 12.484 -1.763 1 75.31 123 GLU A N 1
ATOM 951 C CA . GLU A 1 123 ? 4.309 11.766 -2.609 1 75.31 123 GLU A CA 1
ATOM 952 C C . GLU A 1 123 ? 3.77 10.383 -2.982 1 75.31 123 GLU A C 1
ATOM 954 O O . GLU A 1 123 ? 3.121 9.727 -2.168 1 75.31 123 GLU A O 1
ATOM 959 N N . ASN A 1 124 ? 4.062 10.078 -4.219 1 76.56 124 ASN A N 1
ATOM 960 C CA . ASN A 1 124 ? 3.557 8.812 -4.734 1 76.56 124 ASN A CA 1
ATOM 961 C C . ASN A 1 124 ? 4.688 7.902 -5.195 1 76.56 124 ASN A C 1
ATOM 963 O O . ASN A 1 124 ? 5.652 8.367 -5.812 1 76.56 124 ASN A O 1
ATOM 967 N N . VAL A 1 125 ? 4.668 6.633 -4.801 1 83.69 125 VAL A N 1
ATOM 968 C CA . VAL A 1 125 ? 5.551 5.578 -5.281 1 83.69 125 VAL A CA 1
ATOM 969 C C . VAL A 1 125 ? 4.719 4.41 -5.809 1 83.69 125 VAL A C 1
ATOM 971 O O . VAL A 1 125 ? 3.701 4.047 -5.215 1 83.69 125 VAL A O 1
ATOM 974 N N . LYS A 1 126 ? 5.156 3.883 -7.059 1 86.75 126 LYS A N 1
ATOM 975 C CA . LYS A 1 126 ? 4.516 2.682 -7.59 1 86.75 126 LYS A CA 1
ATOM 976 C C . LYS A 1 126 ? 5.402 1.455 -7.395 1 86.75 126 LYS A C 1
ATOM 978 O O . LYS A 1 126 ? 6.605 1.506 -7.652 1 86.75 126 LYS A O 1
ATOM 983 N N . ALA A 1 127 ? 4.816 0.491 -6.797 1 89.25 127 ALA A N 1
ATOM 984 C CA . ALA A 1 127 ? 5.504 -0.795 -6.699 1 89.25 127 ALA A CA 1
ATOM 985 C C . ALA A 1 127 ? 4.91 -1.811 -7.668 1 89.25 127 ALA A C 1
ATOM 987 O O . ALA A 1 127 ? 3.688 -1.891 -7.82 1 89.25 127 ALA A O 1
ATOM 988 N N . TYR A 1 128 ? 5.789 -2.568 -8.391 1 88.5 128 TYR A N 1
ATOM 989 C CA . TYR A 1 128 ? 5.371 -3.604 -9.328 1 88.5 128 TYR A CA 1
ATOM 990 C C . TYR A 1 128 ? 5.945 -4.961 -8.938 1 88.5 128 TYR A C 1
ATOM 992 O O . TYR A 1 128 ? 7.133 -5.07 -8.633 1 88.5 128 TYR A O 1
ATOM 1000 N N . VAL A 1 129 ? 5.148 -5.879 -8.875 1 90.38 129 VAL A N 1
ATOM 1001 C CA . VAL A 1 129 ? 5.613 -7.262 -8.836 1 90.38 129 VAL A CA 1
ATOM 1002 C C . VAL A 1 129 ? 5.527 -7.875 -10.234 1 90.38 129 VAL A C 1
ATOM 1004 O O . VAL A 1 129 ? 4.434 -8.109 -10.742 1 90.38 129 VAL A O 1
ATOM 1007 N N . LEU A 1 130 ? 6.617 -8.07 -10.773 1 88.25 130 LEU A N 1
ATOM 1008 C CA . LEU A 1 130 ? 6.695 -8.641 -12.117 1 88.25 130 LEU A CA 1
ATOM 1009 C C . LEU A 1 130 ? 6.762 -10.164 -12.047 1 88.25 130 LEU A C 1
ATOM 1011 O O . LEU A 1 130 ? 7.438 -10.727 -11.188 1 88.25 130 LEU A O 1
ATOM 1015 N N . TYR A 1 131 ? 6.016 -10.773 -12.93 1 86.25 131 TYR A N 1
ATOM 1016 C CA . TYR A 1 131 ? 6.059 -12.234 -12.914 1 86.25 131 TYR A CA 1
ATOM 1017 C C . TYR A 1 131 ? 5.844 -12.805 -14.312 1 86.25 131 TYR A C 1
ATOM 1019 O O . TYR A 1 131 ? 5.289 -12.133 -15.188 1 86.25 131 TYR A O 1
ATOM 1027 N N . GLY A 1 132 ? 6.32 -14.227 -14.547 1 83.44 132 GLY A N 1
ATOM 1028 C CA . GLY A 1 132 ? 6.258 -14.953 -15.805 1 83.44 132 GLY A CA 1
ATOM 1029 C C . GLY A 1 132 ? 7.125 -16.203 -15.828 1 83.44 132 GLY A C 1
ATOM 1030 O O . GLY A 1 132 ? 7.973 -16.375 -14.953 1 83.44 132 GLY A O 1
ATOM 1031 N N . MET B 1 1 ? -28.688 27.094 16.594 1 24.42 1 MET B N 1
ATOM 1032 C CA . MET B 1 1 ? -27.984 25.812 16.453 1 24.42 1 MET B CA 1
ATOM 1033 C C . MET B 1 1 ? -26.75 25.984 15.57 1 24.42 1 MET B C 1
ATOM 1035 O O . MET B 1 1 ? -26.859 26.391 14.414 1 24.42 1 MET B O 1
ATOM 1039 N N . GLN B 1 2 ? -25.641 26.453 15.992 1 28.28 2 GLN B N 1
ATOM 1040 C CA . GLN B 1 2 ? -24.484 26.766 15.156 1 28.28 2 GLN B CA 1
ATOM 1041 C C . GLN B 1 2 ? -24.109 25.578 14.273 1 28.28 2 GLN B C 1
ATOM 1043 O O . GLN B 1 2 ? -24.234 24.422 14.68 1 28.28 2 GLN B O 1
ATOM 1048 N N . PRO B 1 3 ? -24.281 25.641 12.961 1 32.84 3 PRO B N 1
ATOM 1049 C CA . PRO B 1 3 ? -24.141 24.469 12.094 1 32.84 3 PRO B CA 1
ATOM 1050 C C . PRO B 1 3 ? -22.906 23.641 12.438 1 32.84 3 PRO B C 1
ATOM 1052 O O . PRO B 1 3 ? -21.844 24.203 12.727 1 32.84 3 PRO B O 1
ATOM 1055 N N . VAL B 1 4 ? -22.953 22.656 13.453 1 33.16 4 VAL B N 1
ATOM 1056 C CA . VAL B 1 4 ? -22.016 21.594 13.781 1 33.16 4 VAL B CA 1
ATOM 1057 C C . VAL B 1 4 ? -21.234 21.188 12.531 1 33.16 4 VAL B C 1
ATOM 1059 O O . VAL B 1 4 ? -21.828 20.969 11.469 1 33.16 4 VAL B O 1
ATOM 1062 N N . ASP B 1 5 ? -20.109 21.703 12.414 1 37.12 5 ASP B N 1
ATOM 1063 C CA . ASP B 1 5 ? -19.125 21.5 11.359 1 37.12 5 ASP B CA 1
ATOM 1064 C C . ASP B 1 5 ? -19.047 20.031 10.945 1 37.12 5 ASP B C 1
ATOM 1066 O O . ASP B 1 5 ? -19.094 19.141 11.797 1 37.12 5 ASP B O 1
ATOM 1070 N N . PRO B 1 6 ? -19.375 19.531 9.828 1 39.59 6 PRO B N 1
ATOM 1071 C CA . PRO B 1 6 ? -19.578 18.188 9.289 1 39.59 6 PRO B CA 1
ATOM 1072 C C . PRO B 1 6 ? -18.703 17.141 9.969 1 39.59 6 PRO B C 1
ATOM 1074 O O . PRO B 1 6 ? -17.75 17.484 10.664 1 39.59 6 PRO B O 1
ATOM 1077 N N . LEU B 1 7 ? -18.781 15.766 9.758 1 42.91 7 LEU B N 1
ATOM 1078 C CA . LEU B 1 7 ? -18.328 14.508 10.336 1 42.91 7 LEU B CA 1
ATOM 1079 C C . LEU B 1 7 ? -16.922 14.656 10.898 1 42.91 7 LEU B C 1
ATOM 1081 O O . LEU B 1 7 ? -16.078 15.344 10.305 1 42.91 7 LEU B O 1
ATOM 1085 N N . PRO B 1 8 ? -16.625 14.758 12.18 1 48.38 8 PRO B N 1
ATOM 1086 C CA . PRO B 1 8 ? -15.352 14.688 12.898 1 48.38 8 PRO B CA 1
ATOM 1087 C C . PRO B 1 8 ? -14.227 14.102 12.039 1 48.38 8 PRO B C 1
ATOM 1089 O O . PRO B 1 8 ? -14.102 12.875 11.938 1 48.38 8 PRO B O 1
ATOM 1092 N N . HIS B 1 9 ? -14.094 14.516 10.602 1 56.38 9 HIS B N 1
ATOM 1093 C CA . HIS B 1 9 ? -13.891 14.367 9.164 1 56.38 9 HIS B CA 1
ATOM 1094 C C . HIS B 1 9 ? -12.43 14.078 8.836 1 56.38 9 HIS B C 1
ATOM 1096 O O . HIS B 1 9 ? -12.133 13.234 7.988 1 56.38 9 HIS B O 1
ATOM 1102 N N . SER B 1 10 ? -11.5 14.703 9.68 1 66.75 10 SER B N 1
ATOM 1103 C CA . SER B 1 10 ? -10.141 14.656 9.141 1 66.75 10 SER B CA 1
ATOM 1104 C C . SER B 1 10 ? -9.523 13.273 9.32 1 66.75 10 SER B C 1
ATOM 1106 O O . SER B 1 10 ? -8.969 12.711 8.375 1 66.75 10 SER B O 1
ATOM 1108 N N . THR B 1 11 ? -9.695 12.703 10.641 1 71.81 11 THR B N 1
ATOM 1109 C CA . THR B 1 11 ? -9.102 11.398 10.914 1 71.81 11 THR B CA 1
ATOM 1110 C C . THR B 1 11 ? -9.852 10.297 10.172 1 71.81 11 THR B C 1
ATOM 1112 O O . THR B 1 11 ? -9.234 9.398 9.594 1 71.81 11 THR B O 1
ATOM 1115 N N . CYS B 1 12 ? -11.172 10.477 10.203 1 76.75 12 CYS B N 1
ATOM 1116 C CA . CYS B 1 12 ? -11.992 9.492 9.508 1 76.75 12 CYS B CA 1
ATOM 1117 C C . CYS B 1 12 ? -11.703 9.5 8.016 1 76.75 12 CYS B C 1
ATOM 1119 O O . CYS B 1 12 ? -11.578 8.445 7.395 1 76.75 12 CYS B O 1
ATOM 1121 N N . GLU B 1 13 ? -11.539 10.664 7.523 1 78.44 13 GLU B N 1
ATOM 1122 C CA . GLU B 1 13 ? -11.227 10.797 6.102 1 78.44 13 GLU B CA 1
ATOM 1123 C C . GLU B 1 13 ? -9.891 10.141 5.766 1 78.44 13 GLU B C 1
ATOM 1125 O O . GLU B 1 13 ? -9.758 9.484 4.73 1 78.44 13 GLU B O 1
ATOM 1130 N N . ALA B 1 14 ? -8.945 10.344 6.656 1 80.12 14 ALA B N 1
ATOM 1131 C CA . ALA B 1 14 ? -7.633 9.734 6.473 1 80.12 14 ALA B CA 1
ATOM 1132 C C . ALA B 1 14 ? -7.723 8.211 6.496 1 80.12 14 ALA B C 1
ATOM 1134 O O . ALA B 1 14 ? -7.086 7.527 5.691 1 80.12 14 ALA B O 1
ATOM 1135 N N . GLU B 1 15 ? -8.5 7.746 7.402 1 81.94 15 GLU B N 1
ATOM 1136 C CA . GLU B 1 15 ? -8.672 6.301 7.504 1 81.94 15 GLU B CA 1
ATOM 1137 C C . GLU B 1 15 ? -9.391 5.746 6.277 1 81.94 15 GLU B C 1
ATOM 1139 O O . GLU B 1 15 ? -9.031 4.68 5.773 1 81.94 15 GLU B O 1
ATOM 1144 N N . LEU B 1 16 ? -10.406 6.402 5.773 1 83.44 16 LEU B N 1
ATOM 1145 C CA . LEU B 1 16 ? -11.133 5.977 4.586 1 83.44 16 LEU B CA 1
ATOM 1146 C C . LEU B 1 16 ? -10.234 5.988 3.355 1 83.44 16 LEU B C 1
ATOM 1148 O O . LEU B 1 16 ? -10.289 5.074 2.529 1 83.44 16 LEU B O 1
ATOM 1152 N N . THR B 1 17 ? -9.406 7.004 3.295 1 83.88 17 THR B N 1
ATOM 1153 C CA . THR B 1 17 ? -8.445 7.098 2.199 1 83.88 17 THR B CA 1
ATOM 1154 C C . THR B 1 17 ? -7.469 5.926 2.238 1 83.88 17 THR B C 1
ATOM 1156 O O . THR B 1 17 ? -7.188 5.312 1.207 1 83.88 17 THR B O 1
ATOM 1159 N N . ALA B 1 18 ? -7.02 5.617 3.395 1 85.5 18 ALA B N 1
ATOM 1160 C CA . ALA B 1 18 ? -6.113 4.484 3.559 1 85.5 18 ALA B CA 1
ATOM 1161 C C . ALA B 1 18 ? -6.801 3.172 3.186 1 85.5 18 ALA B C 1
ATOM 1163 O O . ALA B 1 18 ? -6.184 2.293 2.58 1 85.5 18 ALA B O 1
ATOM 1164 N N . ALA B 1 19 ? -8.039 3.062 3.539 1 86.75 19 ALA B N 1
ATOM 1165 C CA . ALA B 1 19 ? -8.805 1.856 3.223 1 86.75 19 ALA B CA 1
ATOM 1166 C C . ALA B 1 19 ? -8.961 1.688 1.715 1 86.75 19 ALA B C 1
ATOM 1168 O O . ALA B 1 19 ? -8.805 0.583 1.188 1 86.75 19 ALA B O 1
ATOM 1169 N N . LEU B 1 20 ? -9.266 2.73 1.004 1 88.12 20 LEU B N 1
ATOM 1170 C CA . LEU B 1 20 ? -9.422 2.693 -0.447 1 88.12 20 LEU B CA 1
ATOM 1171 C C . LEU B 1 20 ? -8.109 2.291 -1.122 1 88.12 20 LEU B C 1
ATOM 1173 O O . LEU B 1 20 ? -8.117 1.491 -2.061 1 88.12 20 LEU B O 1
ATOM 1177 N N . GLU B 1 21 ? -7.066 2.795 -0.625 1 88 21 GLU B N 1
ATOM 1178 C CA . GLU B 1 21 ? -5.762 2.41 -1.153 1 88 21 GLU B CA 1
ATOM 1179 C C . GLU B 1 21 ? -5.469 0.937 -0.881 1 88 21 GLU B C 1
ATOM 1181 O O . GLU B 1 21 ? -4.922 0.239 -1.736 1 88 21 GLU B O 1
ATOM 1186 N N . GLY B 1 22 ? -5.793 0.517 0.282 1 89.5 22 GLY B N 1
ATOM 1187 C CA . GLY B 1 22 ? -5.645 -0.892 0.613 1 89.5 22 GLY B CA 1
ATOM 1188 C C . GLY B 1 22 ? -6.375 -1.811 -0.347 1 89.5 22 GLY B C 1
ATOM 1189 O O . GLY B 1 22 ? -5.816 -2.811 -0.805 1 89.5 22 GLY B O 1
ATOM 1190 N N . TRP B 1 23 ? -7.562 -1.425 -0.665 1 90 23 TRP B N 1
ATOM 1191 C CA . TRP B 1 23 ? -8.352 -2.215 -1.601 1 90 23 TRP B CA 1
ATOM 1192 C C . TRP B 1 23 ? -7.707 -2.234 -2.982 1 90 23 TRP B C 1
ATOM 1194 O O . TRP B 1 23 ? -7.605 -3.289 -3.611 1 90 23 TRP B O 1
ATOM 1204 N N . LYS B 1 24 ? -7.242 -1.092 -3.363 1 90.75 24 LYS B N 1
ATOM 1205 C CA . LYS B 1 24 ? -6.633 -0.97 -4.684 1 90.75 24 LYS B CA 1
ATOM 1206 C C . LYS B 1 24 ? -5.41 -1.872 -4.812 1 90.75 24 LYS B C 1
ATOM 1208 O O . LYS B 1 24 ? -5.133 -2.404 -5.887 1 90.75 24 LYS B O 1
ATOM 1213 N N . ASN B 1 25 ? -4.746 -2.141 -3.828 1 92.62 25 ASN B N 1
ATOM 1214 C CA . ASN B 1 25 ? -3.541 -2.963 -3.846 1 92.62 25 ASN B CA 1
ATOM 1215 C C . ASN B 1 25 ? -3.865 -4.438 -3.635 1 92.62 25 ASN B C 1
ATOM 1217 O O . ASN B 1 25 ? -3.182 -5.312 -4.172 1 92.62 25 ASN B O 1
ATOM 1221 N N . ALA B 1 26 ? -4.934 -4.648 -2.92 1 92.56 26 ALA B N 1
ATOM 1222 C CA . ALA B 1 26 ? -5.266 -6.027 -2.572 1 92.56 26 ALA B CA 1
ATOM 1223 C C . ALA B 1 26 ? -6.016 -6.711 -3.709 1 92.56 26 ALA B C 1
ATOM 1225 O O . ALA B 1 26 ? -5.797 -7.895 -3.982 1 92.56 26 ALA B O 1
ATOM 1226 N N . GLU B 1 27 ? -6.816 -6.008 -4.336 1 92.12 27 GLU B N 1
ATOM 1227 C CA . GLU B 1 27 ? -7.738 -6.59 -5.309 1 92.12 27 GLU B CA 1
ATOM 1228 C C . GLU B 1 27 ? -6.984 -7.207 -6.484 1 92.12 27 GLU B C 1
ATOM 1230 O O . GLU B 1 27 ? -7.293 -8.32 -6.91 1 92.12 27 GLU B O 1
ATOM 1235 N N . PRO B 1 28 ? -5.973 -6.586 -7 1 92.69 28 PRO B N 1
ATOM 1236 C CA . PRO B 1 28 ? -5.215 -7.223 -8.078 1 92.69 28 PRO B CA 1
ATOM 1237 C C . PRO B 1 28 ? -4.562 -8.531 -7.645 1 92.69 28 PRO B C 1
ATOM 1239 O O . PRO B 1 28 ? -4.438 -9.461 -8.445 1 92.69 28 PRO B O 1
ATOM 1242 N N . ILE B 1 29 ? -4.234 -8.656 -6.449 1 93.62 29 ILE B N 1
ATOM 1243 C CA . ILE B 1 29 ? -3.621 -9.875 -5.926 1 93.62 29 ILE B CA 1
ATOM 1244 C C . ILE B 1 29 ? -4.668 -10.984 -5.836 1 93.62 29 ILE B C 1
ATOM 1246 O O . ILE B 1 29 ? -4.41 -12.117 -6.238 1 93.62 29 ILE B O 1
ATOM 1250 N N . ARG B 1 30 ? -5.754 -10.586 -5.32 1 91.31 30 ARG B N 1
ATOM 1251 C CA . ARG B 1 30 ? -6.859 -11.539 -5.27 1 91.31 30 ARG B CA 1
ATOM 1252 C C . ARG B 1 30 ? -7.184 -12.078 -6.656 1 91.31 30 ARG B C 1
ATOM 1254 O O . ARG B 1 30 ? -7.363 -13.281 -6.836 1 91.31 30 ARG B O 1
ATOM 1261 N N . GLN B 1 31 ? -7.23 -11.234 -7.59 1 91.75 31 GLN B N 1
ATOM 1262 C CA . GLN B 1 31 ? -7.547 -11.633 -8.961 1 91.75 31 GLN B CA 1
ATOM 1263 C C . GLN B 1 31 ? -6.457 -12.539 -9.531 1 91.75 31 GLN B C 1
ATOM 1265 O O . GLN B 1 31 ? -6.754 -13.5 -10.25 1 91.75 31 GLN B O 1
ATOM 1270 N N . LEU B 1 32 ? -5.254 -12.25 -9.219 1 91.25 32 LEU B N 1
ATOM 1271 C CA . LEU B 1 32 ? -4.133 -13.078 -9.648 1 91.25 32 LEU B CA 1
ATOM 1272 C C . LEU B 1 32 ? -4.27 -14.5 -9.109 1 91.25 32 LEU B C 1
ATOM 1274 O O . LEU B 1 32 ? -4.109 -15.469 -9.859 1 91.25 32 LEU B O 1
ATOM 1278 N N . LEU B 1 33 ? -4.559 -14.57 -7.891 1 92.19 33 LEU B N 1
ATOM 1279 C CA . LEU B 1 33 ? -4.715 -15.883 -7.266 1 92.19 33 LEU B CA 1
ATOM 1280 C C . LEU B 1 33 ? -5.859 -16.656 -7.906 1 92.19 33 LEU B C 1
ATOM 1282 O O . LEU B 1 33 ? -5.742 -17.859 -8.141 1 92.19 33 LEU B O 1
ATOM 1286 N N . GLN B 1 34 ? -6.828 -15.922 -8.195 1 91.94 34 GLN B N 1
ATOM 1287 C CA . GLN B 1 34 ? -7.961 -16.547 -8.859 1 91.94 34 GLN B CA 1
ATOM 1288 C C . GLN B 1 34 ? -7.57 -17.094 -10.227 1 91.94 34 GLN B C 1
ATOM 1290 O O . GLN B 1 34 ? -8 -18.172 -10.625 1 91.94 34 GLN B O 1
ATOM 1295 N N . GLU B 1 35 ? -6.77 -16.359 -10.859 1 88.88 35 GLU B N 1
ATOM 1296 C CA . GLU B 1 35 ? -6.277 -16.797 -12.164 1 88.88 35 GLU B CA 1
ATOM 1297 C C . GLU B 1 35 ? -5.496 -18.094 -12.055 1 88.88 35 GLU B C 1
ATOM 1299 O O . GLU B 1 35 ? -5.488 -18.906 -12.984 1 88.88 35 GLU B O 1
ATOM 1304 N N . PHE B 1 36 ? -4.941 -18.312 -10.906 1 89 36 PHE B N 1
ATOM 1305 C CA . PHE B 1 36 ? -4.156 -19.516 -10.688 1 89 36 PHE B CA 1
ATOM 1306 C C . PHE B 1 36 ? -5 -20.594 -10.023 1 89 36 PHE B C 1
ATOM 1308 O O . PHE B 1 36 ? -4.473 -21.625 -9.594 1 89 36 PHE B O 1
ATOM 1315 N N . GLY B 1 37 ? -6.273 -20.297 -9.82 1 91 37 GLY B N 1
ATOM 1316 C CA . GLY B 1 37 ? -7.199 -21.281 -9.312 1 91 37 GLY B CA 1
ATOM 1317 C C . GLY B 1 37 ? -7.227 -21.359 -7.797 1 91 37 GLY B C 1
ATOM 1318 O O . GLY B 1 37 ? -7.598 -22.391 -7.227 1 91 37 GLY B O 1
ATOM 1319 N N . VAL B 1 38 ? -6.75 -20.359 -7.176 1 89.62 38 VAL B N 1
ATOM 1320 C CA . VAL B 1 38 ? -6.734 -20.312 -5.719 1 89.62 38 VAL B CA 1
ATOM 1321 C C . VAL B 1 38 ? -7.875 -19.438 -5.215 1 89.62 38 VAL B C 1
ATOM 1323 O O . VAL B 1 38 ? -7.973 -18.266 -5.582 1 89.62 38 VAL B O 1
ATOM 1326 N N . ASN B 1 39 ? -8.711 -19.984 -4.43 1 89.31 39 ASN B N 1
ATOM 1327 C CA . ASN B 1 39 ? -9.766 -19.188 -3.822 1 89.31 39 ASN B CA 1
ATOM 1328 C C . ASN B 1 39 ? -9.195 -18.141 -2.861 1 89.31 39 ASN B C 1
ATOM 1330 O O . ASN B 1 39 ? -8.281 -18.438 -2.086 1 89.31 39 ASN B O 1
ATOM 1334 N N . SER B 1 40 ? -9.703 -16.922 -3.059 1 88.31 40 SER B N 1
ATOM 1335 C CA . SER B 1 40 ? -9.18 -15.836 -2.23 1 88.31 40 SER B CA 1
ATOM 1336 C C . SER B 1 40 ? -10.25 -14.781 -1.956 1 88.31 40 SER B C 1
ATOM 1338 O O . SER B 1 40 ? -11.289 -14.758 -2.615 1 88.31 40 SER B O 1
ATOM 1340 N N . SER B 1 41 ? -10.031 -13.945 -0.917 1 87.94 41 SER B N 1
ATOM 1341 C CA . SER B 1 41 ? -10.867 -12.812 -0.535 1 87.94 41 SER B CA 1
ATOM 1342 C C . SER B 1 41 ? -10.023 -11.672 0.033 1 87.94 41 SER B C 1
ATOM 1344 O O . SER B 1 41 ? -8.852 -11.867 0.351 1 87.94 41 SER B O 1
ATOM 1346 N N . VAL B 1 42 ? -10.602 -10.516 0.047 1 88.88 42 VAL B N 1
ATOM 1347 C CA . VAL B 1 42 ? -9.922 -9.352 0.604 1 88.88 42 VAL B CA 1
ATOM 1348 C C . VAL B 1 42 ? -10.625 -8.906 1.884 1 88.88 42 VAL B C 1
ATOM 1350 O O . VAL B 1 42 ? -11.852 -8.852 1.938 1 88.88 42 VAL B O 1
ATOM 1353 N N . LYS B 1 43 ? -9.828 -8.609 2.93 1 86.06 43 LYS B N 1
ATOM 1354 C CA . LYS B 1 43 ? -10.305 -8.031 4.184 1 86.06 43 LYS B CA 1
ATOM 1355 C C . LYS B 1 43 ? -9.547 -6.754 4.531 1 86.06 43 LYS B C 1
ATOM 1357 O 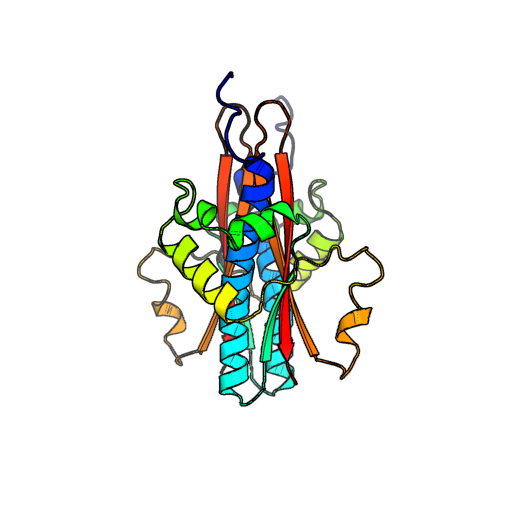O . LYS B 1 43 ? -8.32 -6.715 4.457 1 86.06 43 LYS B O 1
ATOM 1362 N N . LEU B 1 44 ? -10.289 -5.742 4.828 1 86.94 44 LEU B N 1
ATOM 1363 C CA . LEU B 1 44 ? -9.703 -4.484 5.277 1 86.94 44 LEU B CA 1
ATOM 1364 C C . LEU B 1 44 ? -9.961 -4.258 6.762 1 86.94 44 LEU B C 1
ATOM 1366 O O . LEU B 1 44 ? -11.109 -4.32 7.211 1 86.94 44 LEU B O 1
ATOM 1370 N N . HIS B 1 45 ? -8.898 -4.023 7.492 1 82.5 45 HIS B N 1
ATOM 1371 C CA . HIS B 1 45 ? -9.008 -3.695 8.906 1 82.5 45 HIS B CA 1
ATOM 1372 C C . HIS B 1 45 ? -8.82 -2.201 9.141 1 82.5 45 HIS B C 1
ATOM 1374 O O . HIS B 1 45 ? -7.727 -1.67 8.945 1 82.5 45 HIS B O 1
ATOM 1380 N N . VAL B 1 46 ? -9.977 -1.614 9.586 1 78.19 46 VAL B N 1
ATOM 1381 C CA . VAL B 1 46 ? -9.969 -0.187 9.891 1 78.19 46 VAL B CA 1
ATOM 1382 C C . VAL B 1 46 ? -10.219 0.026 11.383 1 78.19 46 VAL B C 1
ATOM 1384 O O . VAL B 1 46 ? -11.031 -0.676 11.984 1 78.19 46 VAL B O 1
ATOM 1387 N N . ASP B 1 47 ? -9.43 0.898 12.039 1 70.38 47 ASP B N 1
ATOM 1388 C CA . ASP B 1 47 ? -9.508 1.098 13.484 1 70.38 47 ASP B CA 1
ATOM 1389 C C . ASP B 1 47 ? -10.703 1.966 13.852 1 70.38 47 ASP B C 1
ATOM 1391 O O . ASP B 1 47 ? -11.25 1.846 14.953 1 70.38 47 ASP B O 1
ATOM 1395 N N . ASN B 1 48 ? -11.039 2.803 13.023 1 70.81 48 ASN B N 1
ATOM 1396 C CA . ASN B 1 48 ? -12.078 3.777 13.352 1 70.81 48 ASN B CA 1
ATOM 1397 C C . ASN B 1 48 ? -13.445 3.324 12.867 1 70.81 48 ASN B C 1
ATOM 1399 O O . ASN B 1 48 ? -13.68 3.227 11.656 1 70.81 48 ASN B O 1
ATOM 1403 N N . SER B 1 49 ? -14.312 3.02 13.875 1 71.44 49 SER B N 1
ATOM 1404 C CA . SER B 1 49 ? -15.664 2.57 13.555 1 71.44 49 SER B CA 1
ATOM 1405 C C . SER B 1 49 ? -16.422 3.635 12.773 1 71.44 49 SER B C 1
ATOM 1407 O O . SER B 1 49 ? -17.281 3.312 11.945 1 71.44 49 SER B O 1
ATOM 1409 N N . ALA B 1 50 ? -16.078 4.859 13 1 71.19 50 ALA B N 1
ATOM 1410 C CA . ALA B 1 50 ? -16.75 5.941 12.281 1 71.19 50 ALA B CA 1
ATOM 1411 C C . ALA B 1 50 ? -16.453 5.879 10.789 1 71.19 50 ALA B C 1
ATOM 1413 O O . ALA B 1 50 ? -17.328 6.105 9.961 1 71.19 50 ALA B O 1
ATOM 1414 N N . ALA B 1 51 ? -15.25 5.496 10.492 1 76.06 51 ALA B N 1
ATOM 1415 C CA . ALA B 1 51 ? -14.867 5.367 9.086 1 76.06 51 ALA B CA 1
ATOM 1416 C C . ALA B 1 51 ? -15.672 4.277 8.391 1 76.06 51 ALA B C 1
ATOM 1418 O O . ALA B 1 51 ? -16.125 4.461 7.258 1 76.06 51 ALA B O 1
ATOM 1419 N N . VAL B 1 52 ? -15.891 3.293 9.148 1 74.62 52 VAL B N 1
ATOM 1420 C CA . VAL B 1 52 ? -16.656 2.178 8.602 1 74.62 52 VAL B CA 1
ATOM 1421 C C . VAL B 1 52 ? -18.094 2.607 8.367 1 74.62 52 VAL B C 1
ATOM 1423 O O . VAL B 1 52 ? -18.688 2.305 7.32 1 74.62 52 VAL B O 1
ATOM 1426 N N . SER B 1 53 ? -18.594 3.223 9.344 1 77.31 53 SER B N 1
ATOM 1427 C CA . SER B 1 53 ? -19.984 3.656 9.273 1 77.31 53 SER B CA 1
ATOM 1428 C C . SER B 1 53 ? -20.203 4.609 8.102 1 77.31 53 SER B C 1
ATOM 1430 O O . SER B 1 53 ? -21.219 4.52 7.402 1 77.31 53 SER B O 1
ATOM 1432 N N . ILE B 1 54 ? -19.266 5.461 7.883 1 76.12 54 ILE B N 1
ATOM 1433 C CA . ILE B 1 54 ? -19.375 6.441 6.805 1 76.12 54 ILE B CA 1
ATOM 1434 C C . ILE B 1 54 ? -19.375 5.727 5.457 1 76.12 54 ILE B C 1
ATOM 1436 O O . ILE B 1 54 ? -20.109 6.098 4.547 1 76.12 54 ILE B O 1
ATOM 1440 N N . MET B 1 55 ? -18.578 4.699 5.34 1 78.75 55 MET B N 1
ATOM 1441 C CA . MET B 1 55 ? -18.469 3.965 4.082 1 78.75 55 MET B CA 1
ATOM 1442 C C . MET B 1 55 ? -19.766 3.213 3.775 1 78.75 55 MET B C 1
ATOM 1444 O O . MET B 1 55 ? -20.031 2.885 2.619 1 78.75 55 MET B O 1
ATOM 1448 N N . ASP B 1 56 ? -20.484 2.986 4.836 1 75.62 56 ASP B N 1
ATOM 1449 C CA . ASP B 1 56 ? -21.719 2.219 4.672 1 75.62 56 ASP B CA 1
ATOM 1450 C C . ASP B 1 56 ? -22.922 3.141 4.484 1 75.62 56 ASP B C 1
ATOM 1452 O O . ASP B 1 56 ? -24.016 2.68 4.18 1 75.62 56 ASP B O 1
ATOM 1456 N N . ASN B 1 57 ? -22.641 4.402 4.535 1 75.19 57 ASN B N 1
ATOM 1457 C CA . ASN B 1 57 ? -23.797 5.309 4.594 1 75.19 57 ASN B CA 1
ATOM 1458 C C . ASN B 1 57 ? -23.938 6.113 3.307 1 75.19 57 ASN B C 1
ATOM 1460 O O . ASN B 1 57 ? -23 6.195 2.512 1 75.19 57 ASN B O 1
ATOM 1464 N N . ASN B 1 58 ? -25.141 6.59 3.174 1 76.38 58 ASN B N 1
ATOM 1465 C CA . ASN B 1 58 ? -25.453 7.469 2.057 1 76.38 58 ASN B CA 1
ATOM 1466 C C . ASN B 1 58 ? -24.672 8.773 2.125 1 76.38 58 ASN B C 1
ATOM 1468 O O . ASN B 1 58 ? -24.438 9.414 1.102 1 76.38 58 ASN B O 1
ATOM 1472 N N . ALA B 1 59 ? -24.234 9 3.289 1 73.5 59 ALA B N 1
ATOM 1473 C CA . ALA B 1 59 ? -23.469 10.227 3.482 1 73.5 59 ALA B CA 1
ATOM 1474 C C . ALA B 1 59 ? -22.172 10.203 2.689 1 73.5 59 ALA B C 1
ATOM 1476 O O . ALA B 1 59 ? -21.766 11.211 2.113 1 73.5 59 ALA B O 1
ATOM 1477 N N . PHE B 1 60 ? -21.625 8.961 2.602 1 79.31 60 PHE B N 1
ATOM 1478 C CA . PHE B 1 60 ? -20.406 8.828 1.812 1 79.31 60 PHE B CA 1
ATOM 1479 C C . PHE B 1 60 ? -20.688 9.07 0.335 1 79.31 60 PHE B C 1
ATOM 1481 O O . PHE B 1 60 ? -19.938 9.789 -0.334 1 79.31 60 PHE B O 1
ATOM 1488 N N . LYS B 1 61 ? -21.844 8.68 -0.071 1 80.06 61 LYS B N 1
ATOM 1489 C CA . LYS B 1 61 ? -22.203 8.781 -1.482 1 80.06 61 LYS B CA 1
ATOM 1490 C C . LYS B 1 61 ? -22.453 10.234 -1.883 1 80.06 61 LYS B C 1
ATOM 1492 O O . LYS B 1 61 ? -22.172 10.625 -3.016 1 80.06 61 LYS B O 1
ATOM 1497 N N . LYS B 1 62 ? -22.719 11.008 -0.863 1 79.94 62 LYS B N 1
ATOM 1498 C CA . LYS B 1 62 ? -23.109 12.391 -1.158 1 79.94 62 LYS B CA 1
ATOM 1499 C C . LYS B 1 62 ? -21.969 13.352 -0.836 1 79.94 62 LYS B C 1
ATOM 1501 O O . LYS B 1 62 ? -22.016 14.531 -1.188 1 79.94 62 LYS B O 1
ATOM 1506 N N . SER B 1 63 ? -21.031 12.758 -0.293 1 78.81 63 SER B N 1
ATOM 1507 C CA . SER B 1 63 ? -19.953 13.633 0.162 1 78.81 63 SER B CA 1
ATOM 1508 C C . SER B 1 63 ? -19.219 14.266 -1.016 1 78.81 63 SER B C 1
ATOM 1510 O O . SER B 1 63 ? -19 13.617 -2.041 1 78.81 63 SER B O 1
ATOM 1512 N N . ARG B 1 64 ? -18.766 15.477 -0.769 1 77.44 64 ARG B N 1
ATOM 1513 C CA . ARG B 1 64 ? -18.031 16.203 -1.798 1 77.44 64 ARG B CA 1
ATOM 1514 C C . ARG B 1 64 ? -16.531 15.953 -1.671 1 77.44 64 ARG B C 1
ATOM 1516 O O . ARG B 1 64 ? -15.766 16.297 -2.572 1 77.44 64 ARG B O 1
ATOM 1523 N N . TYR B 1 65 ? -16.219 15.312 -0.631 1 72.5 65 TYR B N 1
ATOM 1524 C CA . TYR B 1 65 ? -14.797 15.156 -0.356 1 72.5 65 TYR B CA 1
ATOM 1525 C C . TYR B 1 65 ? -14.227 13.969 -1.121 1 72.5 65 TYR B C 1
ATOM 1527 O O . TYR B 1 65 ? -13.023 13.922 -1.39 1 72.5 65 TYR B O 1
ATOM 1535 N N . PHE B 1 66 ? -15.094 13.102 -1.567 1 80.88 66 PHE B N 1
ATOM 1536 C CA . PHE B 1 66 ? -14.602 11.906 -2.246 1 80.88 66 PHE B CA 1
ATOM 1537 C C . PHE B 1 66 ? -15 11.922 -3.717 1 80.88 66 PHE B C 1
ATOM 1539 O O . PHE B 1 66 ? -16.109 12.312 -4.059 1 80.88 66 PHE B O 1
ATOM 1546 N N . ALA B 1 67 ? -14.055 11.625 -4.379 1 86.44 67 ALA B N 1
ATOM 1547 C CA . ALA B 1 67 ? -14.266 11.562 -5.82 1 86.44 67 ALA B CA 1
ATOM 1548 C C . ALA B 1 67 ? -15.219 10.422 -6.184 1 86.44 67 ALA B C 1
ATOM 1550 O O . ALA B 1 67 ? -15.414 9.492 -5.398 1 86.44 67 ALA B O 1
ATOM 1551 N N . TYR B 1 68 ? -15.914 10.602 -7.375 1 88.38 68 TYR B N 1
ATOM 1552 C CA . TYR B 1 68 ? -16.875 9.617 -7.852 1 88.38 68 TYR B CA 1
ATOM 1553 C C . TYR B 1 68 ? -16.266 8.227 -7.898 1 88.38 68 TYR B C 1
ATOM 1555 O O . TYR B 1 68 ? -16.906 7.25 -7.488 1 88.38 68 TYR B O 1
ATOM 1563 N N . ASP B 1 69 ? -15.047 8.078 -8.352 1 89.31 69 ASP B N 1
ATOM 1564 C CA . ASP B 1 69 ? -14.3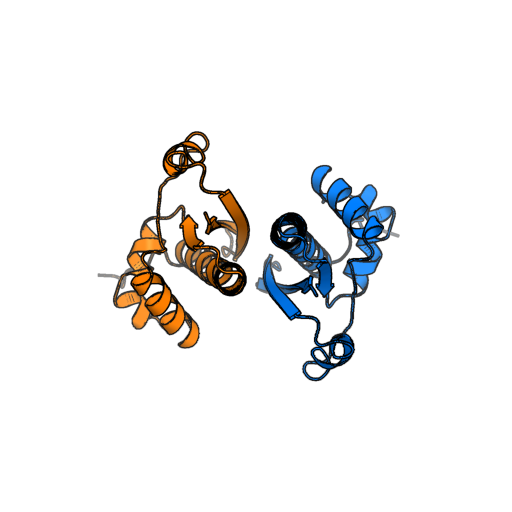83 6.777 -8.461 1 89.31 69 ASP B CA 1
ATOM 1565 C C . ASP B 1 69 ? -14.203 6.141 -7.086 1 89.31 69 ASP B C 1
ATOM 1567 O O . ASP B 1 69 ? -14.266 4.914 -6.949 1 89.31 69 ASP B O 1
ATOM 1571 N N . GLN B 1 70 ? -14.008 7 -6.105 1 86.56 70 GLN B N 1
ATOM 1572 C CA . GLN B 1 70 ? -13.891 6.492 -4.742 1 86.56 70 GLN B CA 1
ATOM 1573 C C . GLN B 1 70 ? -15.219 5.953 -4.234 1 86.56 70 GLN B C 1
ATOM 1575 O O . GLN B 1 70 ? -15.266 4.914 -3.576 1 86.56 70 GLN B O 1
ATOM 1580 N N . LYS B 1 71 ? -16.234 6.66 -4.605 1 87.56 71 LYS B N 1
ATOM 1581 C CA . LYS B 1 71 ? -17.562 6.207 -4.203 1 87.56 71 LYS B CA 1
ATOM 1582 C C . LYS B 1 71 ? -17.922 4.879 -4.863 1 87.56 71 LYS B C 1
ATOM 1584 O O . LYS B 1 71 ? -18.5 3.996 -4.227 1 87.56 71 LYS B O 1
ATOM 1589 N N . LEU B 1 72 ? -17.531 4.734 -6.098 1 88.06 72 LEU B N 1
ATOM 1590 C CA . LEU B 1 72 ? -17.766 3.486 -6.824 1 88.06 72 LEU B CA 1
ATOM 1591 C C . LEU B 1 72 ? -16.984 2.342 -6.188 1 88.06 72 LEU B C 1
ATOM 1593 O O . LEU B 1 72 ? -17.484 1.223 -6.082 1 88.06 72 LEU B O 1
ATOM 1597 N N . LEU B 1 73 ? -15.844 2.676 -5.781 1 87.81 73 LEU B N 1
ATOM 1598 C CA . LEU B 1 73 ? -15.008 1.657 -5.16 1 87.81 73 LEU B CA 1
ATOM 1599 C C . LEU B 1 73 ? -15.609 1.184 -3.842 1 87.81 73 LEU B C 1
ATOM 1601 O O . LEU B 1 73 ? -15.602 -0.012 -3.543 1 87.81 73 LEU B O 1
ATOM 1605 N N . VAL B 1 74 ? -16.062 2.059 -3.08 1 84.81 74 VAL B N 1
ATOM 1606 C CA . VAL B 1 74 ? -16.688 1.707 -1.807 1 84.81 74 VAL B CA 1
ATOM 1607 C C . VAL B 1 74 ? -17.906 0.817 -2.055 1 84.81 74 VAL B C 1
ATOM 1609 O O . VAL B 1 74 ? -18.141 -0.15 -1.324 1 84.81 74 VAL B O 1
ATOM 1612 N N . SER B 1 75 ? -18.672 1.152 -3.041 1 84.56 75 SER B N 1
ATOM 1613 C CA . SER B 1 75 ? -19.828 0.325 -3.396 1 84.56 75 SER B CA 1
ATOM 1614 C C . SER B 1 75 ? -19.391 -1.099 -3.738 1 84.56 75 SER B C 1
ATOM 1616 O O . SER B 1 75 ? -20.031 -2.064 -3.311 1 84.56 75 SER B O 1
ATOM 1618 N N . LYS B 1 76 ? -18.281 -1.187 -4.398 1 83.38 76 LYS B N 1
ATOM 1619 C CA . LYS B 1 76 ? -17.75 -2.494 -4.758 1 83.38 76 LYS B CA 1
ATOM 1620 C C . LYS B 1 76 ? -17.281 -3.258 -3.516 1 83.38 76 LYS B C 1
ATOM 1622 O O . LYS B 1 76 ? -17.547 -4.453 -3.385 1 83.38 76 LYS B O 1
ATOM 1627 N N . MET B 1 77 ? -16.656 -2.578 -2.664 1 81.75 77 MET B N 1
ATOM 1628 C CA . MET B 1 77 ? -16.188 -3.184 -1.423 1 81.75 77 MET B CA 1
ATOM 1629 C C . MET B 1 77 ? -17.359 -3.744 -0.612 1 81.75 77 MET B C 1
ATOM 1631 O O . MET B 1 77 ? -17.25 -4.832 -0.046 1 81.75 77 MET B O 1
ATOM 1635 N N . ASN B 1 78 ? -18.344 -2.969 -0.433 1 77 78 ASN B N 1
ATOM 1636 C CA . ASN B 1 78 ? -19.5 -3.359 0.348 1 77 78 ASN B CA 1
ATOM 1637 C C . ASN B 1 78 ? -20.203 -4.57 -0.259 1 77 78 ASN B C 1
ATOM 1639 O O . ASN B 1 78 ? -20.734 -5.414 0.467 1 77 78 ASN B O 1
ATOM 1643 N N . ALA B 1 79 ? -20.125 -4.652 -1.458 1 77.06 79 ALA B N 1
ATOM 1644 C CA . ALA B 1 79 ? -20.75 -5.789 -2.129 1 77.06 79 ALA B CA 1
ATOM 1645 C C . ALA B 1 79 ? -19.969 -7.074 -1.882 1 77.06 79 ALA B C 1
ATOM 1647 O O . ALA B 1 79 ? -20.547 -8.156 -1.787 1 77.06 79 ALA B O 1
ATOM 1648 N N . ASP B 1 80 ? -18.609 -6.902 -1.615 1 73.19 80 ASP B N 1
ATOM 1649 C CA . ASP B 1 80 ? -17.75 -8.062 -1.468 1 73.19 80 ASP B CA 1
ATOM 1650 C C . ASP B 1 80 ? -17.562 -8.43 0.004 1 73.19 80 ASP B C 1
ATOM 1652 O O . ASP B 1 80 ? -16.953 -9.461 0.323 1 73.19 80 ASP B O 1
ATOM 1656 N N . ASN B 1 81 ? -18.344 -7.977 0.943 1 65.38 81 ASN B N 1
ATOM 1657 C CA . ASN B 1 81 ? -18.266 -8.227 2.379 1 65.38 81 ASN B CA 1
ATOM 1658 C C . ASN B 1 81 ? -16.828 -8.086 2.889 1 65.38 81 ASN B C 1
ATOM 1660 O O . ASN B 1 81 ? -16.344 -8.938 3.625 1 65.38 81 ASN B O 1
ATOM 1664 N N . LEU B 1 82 ? -16.094 -7.168 2.559 1 62.22 82 LEU B N 1
ATOM 1665 C CA . LEU B 1 82 ? -14.641 -7.094 2.664 1 62.22 82 LEU B CA 1
ATOM 1666 C C . LEU B 1 82 ? -14.227 -6.188 3.818 1 62.22 82 LEU B C 1
ATOM 1668 O O . LEU B 1 82 ? -13.07 -6.195 4.23 1 62.22 82 LEU B O 1
ATOM 1672 N N . VAL B 1 83 ? -15.172 -5.383 4.309 1 57.5 83 VAL B N 1
ATOM 1673 C CA . VAL B 1 83 ? -14.734 -4.387 5.281 1 57.5 83 VAL B CA 1
ATOM 1674 C C . VAL B 1 83 ? -14.977 -4.902 6.695 1 57.5 83 VAL B C 1
ATOM 1676 O O . VAL B 1 83 ? -16.078 -5.355 7.02 1 57.5 83 VAL B O 1
ATOM 1679 N N . SER B 1 84 ? -14.141 -5.551 7.32 1 56.84 84 SER B N 1
ATOM 1680 C CA . SER B 1 84 ? -14.25 -5.809 8.75 1 56.84 84 SER B CA 1
ATOM 1681 C C . SER B 1 84 ? -13.586 -4.707 9.57 1 56.84 84 SER B C 1
ATOM 1683 O O . SER B 1 84 ? -12.469 -4.285 9.258 1 56.84 84 SER B O 1
ATOM 1685 N N . ILE B 1 85 ? -14.32 -3.799 10.133 1 48.03 85 ILE B N 1
ATOM 1686 C CA . ILE B 1 85 ? -13.805 -2.84 11.102 1 48.03 85 ILE B CA 1
ATOM 1687 C C . ILE B 1 85 ? -13.562 -3.537 12.438 1 48.03 85 ILE B C 1
ATOM 1689 O O . ILE B 1 85 ? -14.508 -3.934 13.125 1 48.03 85 ILE B O 1
ATOM 1693 N N . ALA B 1 86 ? -12.758 -4.586 12.57 1 47.22 86 ALA B N 1
ATOM 1694 C CA . ALA B 1 86 ? -12.562 -5.121 13.914 1 47.22 86 ALA B CA 1
ATOM 1695 C C . ALA B 1 86 ? -11.555 -4.285 14.695 1 47.22 86 ALA B C 1
ATOM 1697 O O . ALA B 1 86 ? -10.57 -3.795 14.133 1 47.22 86 ALA B O 1
ATOM 1698 N N . ARG B 1 87 ? -11.992 -3.578 15.75 1 45.38 87 ARG B N 1
ATOM 1699 C CA . ARG B 1 87 ? -11.039 -3.109 16.75 1 45.38 87 ARG B CA 1
ATOM 1700 C C . ARG B 1 87 ? -10 -4.184 17.062 1 45.38 87 ARG B C 1
ATOM 1702 O O . ARG B 1 87 ? -10.344 -5.25 17.578 1 45.38 87 ARG B O 1
ATOM 1709 N N . VAL B 1 88 ? -9.133 -4.523 16.141 1 42.09 88 VAL B N 1
ATOM 1710 C CA . VAL B 1 88 ? -8.25 -5.598 16.594 1 42.09 88 VAL B CA 1
ATOM 1711 C C . VAL B 1 88 ? -7.387 -5.113 17.75 1 42.09 88 VAL B C 1
ATOM 1713 O O . VAL B 1 88 ? -6.578 -4.195 17.594 1 42.09 88 VAL B O 1
ATOM 1716 N N . PRO B 1 89 ? -7.656 -5.309 18.953 1 38.56 89 PRO B N 1
ATOM 1717 C CA . PRO B 1 89 ? -6.59 -5.289 19.953 1 38.56 89 PRO B CA 1
ATOM 1718 C C . PRO B 1 89 ? -5.301 -5.945 19.469 1 38.56 89 PRO B C 1
ATOM 1720 O O . PRO B 1 89 ? -5.336 -6.766 18.547 1 38.56 89 PRO B O 1
ATOM 1723 N N . SER B 1 90 ? -3.957 -5.297 19.641 1 38.84 90 SER B N 1
ATOM 1724 C CA . SER B 1 90 ? -2.637 -5.836 19.344 1 38.84 90 SER B CA 1
ATOM 1725 C C . SER B 1 90 ? -2.662 -7.359 19.281 1 38.84 90 SER B C 1
ATOM 1727 O O . SER B 1 90 ? -2.043 -7.961 18.406 1 38.84 90 SER B O 1
ATOM 1729 N N . SER B 1 91 ? -3.143 -8.055 20.219 1 37.31 91 SER B N 1
ATOM 1730 C CA . SER B 1 91 ? -2.986 -9.477 20.516 1 37.31 91 SER B CA 1
ATOM 1731 C C . SER B 1 91 ? -3.814 -10.336 19.562 1 37.31 91 SER B C 1
ATOM 1733 O O . SER B 1 91 ? -3.439 -11.469 19.25 1 37.31 91 SER B O 1
ATOM 1735 N N . ASP B 1 92 ? -4.98 -10.094 19.25 1 39.94 92 ASP B N 1
ATOM 1736 C CA . ASP B 1 92 ? -5.996 -10.992 18.719 1 39.94 92 ASP B CA 1
ATOM 1737 C C . ASP B 1 92 ? -6 -10.984 17.188 1 39.94 92 ASP B C 1
ATOM 1739 O O . ASP B 1 92 ? -6.879 -11.578 16.562 1 39.94 92 ASP B O 1
ATOM 1743 N N . GLN B 1 93 ? -5.336 -10.117 16.516 1 42.31 93 GLN B N 1
ATOM 1744 C CA . GLN B 1 93 ? -5.395 -10.117 15.055 1 42.31 93 GLN B CA 1
ATOM 1745 C C . GLN B 1 93 ? -5.133 -11.516 14.492 1 42.31 93 GLN B C 1
ATOM 1747 O O . GLN B 1 93 ? -5.535 -11.82 13.367 1 42.31 93 GLN B O 1
ATOM 1752 N N . LEU B 1 94 ? -4.324 -12.195 15.039 1 38.81 94 LEU B N 1
ATOM 1753 C CA . LEU B 1 94 ? -3.895 -13.531 14.617 1 38.81 94 LEU B CA 1
ATOM 1754 C C . LEU B 1 94 ? -5.02 -14.547 14.789 1 38.81 94 LEU B C 1
ATOM 1756 O O . LEU B 1 94 ? -5.137 -15.484 14.008 1 38.81 94 LEU B O 1
ATOM 1760 N N . ALA B 1 95 ? -5.754 -14.367 15.852 1 39 95 ALA B N 1
ATOM 1761 C CA . ALA B 1 95 ? -6.621 -15.438 16.328 1 39 95 ALA B CA 1
ATOM 1762 C C . ALA B 1 95 ? -7.758 -15.703 15.344 1 39 95 ALA B C 1
ATOM 1764 O O . ALA B 1 95 ? -8.211 -16.844 15.188 1 39 95 ALA B O 1
ATOM 1765 N N . ASP B 1 96 ? -8.43 -14.703 15.094 1 38.72 96 ASP B N 1
ATOM 1766 C CA . ASP B 1 96 ? -9.656 -15.078 14.391 1 38.72 96 ASP B CA 1
ATOM 1767 C C . ASP B 1 96 ? -9.336 -15.953 13.172 1 38.72 96 ASP B C 1
ATOM 1769 O O . ASP B 1 96 ? -10.109 -16.844 12.828 1 38.72 96 ASP B O 1
ATOM 1773 N N . ALA B 1 97 ? -8.602 -15.414 12.273 1 39.47 97 ALA B N 1
ATOM 1774 C CA . ALA B 1 97 ? -8.57 -16.234 11.062 1 39.47 97 ALA B CA 1
ATOM 1775 C C . ALA B 1 97 ? -7.98 -17.609 11.352 1 39.47 97 ALA B C 1
ATOM 1777 O O . ALA B 1 97 ? -7.695 -18.375 10.422 1 39.47 97 ALA B O 1
ATOM 1778 N N . LEU B 1 98 ? -7.469 -17.906 12.461 1 36.56 98 LEU B N 1
ATOM 1779 C CA . LEU B 1 98 ? -6.887 -19.234 12.594 1 36.56 98 LEU B CA 1
ATOM 1780 C C . LEU B 1 98 ? -7.953 -20.312 12.422 1 36.56 98 LEU B C 1
ATOM 1782 O O . LEU B 1 98 ? -7.766 -21.453 12.867 1 36.56 98 LEU B O 1
ATOM 1786 N N . THR B 1 99 ? -9.109 -20.094 12.266 1 36.53 99 THR B N 1
ATOM 1787 C CA . THR B 1 99 ? -9.664 -21.375 11.844 1 36.53 99 THR B CA 1
ATOM 1788 C C . THR B 1 99 ? -8.844 -21.969 10.703 1 36.53 99 THR B C 1
ATOM 1790 O O . THR B 1 99 ? -8.109 -22.938 10.914 1 36.53 99 THR B O 1
ATOM 1793 N N . LYS B 1 100 ? -9.297 -22.578 9.609 1 47.19 100 LYS B N 1
ATOM 1794 C CA . LYS B 1 100 ? -8.453 -23.188 8.586 1 47.19 100 LYS B CA 1
ATOM 1795 C C . LYS B 1 100 ? -7.309 -22.266 8.195 1 47.19 100 LYS B C 1
ATOM 1797 O O . LYS B 1 100 ? -7.484 -21.047 8.141 1 47.19 100 LYS B O 1
ATOM 1802 N N . PRO B 1 101 ? -5.945 -22.578 8.555 1 53.25 101 PRO B N 1
ATOM 1803 C CA . PRO B 1 101 ? -4.73 -21.797 8.312 1 53.25 101 PRO B CA 1
ATOM 1804 C C . PRO B 1 101 ? -4.836 -20.906 7.078 1 53.25 101 PRO B C 1
ATOM 1806 O O . PRO B 1 101 ? -4.453 -21.312 5.98 1 53.25 101 PRO B O 1
ATOM 1809 N N . LEU B 1 102 ? -5.895 -20.141 6.973 1 63.59 102 LEU B N 1
ATOM 1810 C CA . LEU B 1 102 ? -5.895 -19.375 5.723 1 63.59 102 LEU B CA 1
ATOM 1811 C C . LEU B 1 102 ? -4.594 -18.609 5.559 1 63.59 102 LEU B C 1
ATOM 1813 O O . LEU B 1 102 ? -4.152 -17.922 6.484 1 63.59 102 LEU B O 1
ATOM 1817 N N . LYS B 1 103 ? -3.895 -19.031 4.586 1 85.19 103 LYS B N 1
ATOM 1818 C CA . LYS B 1 103 ? -2.748 -18.234 4.16 1 85.19 103 LYS B CA 1
ATOM 1819 C C . LYS B 1 103 ? -3.178 -16.828 3.744 1 85.19 103 LYS B C 1
ATOM 1821 O O . LYS B 1 103 ? -4.336 -16.609 3.379 1 85.19 103 LYS B O 1
ATOM 1826 N N . HIS B 1 104 ? -2.438 -15.852 4.191 1 88.5 104 HIS B N 1
ATOM 1827 C CA . HIS B 1 104 ? -2.795 -14.492 3.799 1 88.5 104 HIS B CA 1
ATOM 1828 C C . HIS B 1 104 ? -1.561 -13.695 3.396 1 88.5 104 HIS B C 1
ATOM 1830 O O . HIS B 1 104 ? -0.44 -14.039 3.775 1 88.5 104 HIS B O 1
ATOM 1836 N N . VAL B 1 105 ? -1.801 -12.727 2.531 1 90.62 105 VAL B N 1
ATOM 1837 C CA . VAL B 1 105 ? -0.872 -11.641 2.248 1 90.62 105 VAL B CA 1
ATOM 1838 C C . VAL B 1 105 ? -1.356 -10.359 2.926 1 90.62 105 VAL B C 1
ATOM 1840 O O . VAL B 1 105 ? -2.512 -9.953 2.756 1 90.62 105 VAL B O 1
ATOM 1843 N N . LYS B 1 106 ? -0.472 -9.75 3.738 1 89.44 106 LYS B N 1
ATOM 1844 C CA . LYS B 1 106 ? -0.808 -8.523 4.449 1 89.44 106 LYS B CA 1
ATOM 1845 C C . LYS B 1 106 ? -0.219 -7.305 3.746 1 89.44 106 LYS B C 1
ATOM 1847 O O . LYS B 1 106 ? 0.96 -7.297 3.387 1 89.44 106 LYS B O 1
ATOM 1852 N N . LEU B 1 107 ? -1.037 -6.301 3.516 1 90.62 107 LEU B N 1
ATOM 1853 C CA . LEU B 1 107 ? -0.615 -5.02 2.965 1 90.62 107 LEU B CA 1
ATOM 1854 C C . LEU B 1 107 ? -0.791 -3.902 3.99 1 90.62 107 LEU B C 1
ATOM 1856 O O . LEU B 1 107 ? -1.851 -3.785 4.609 1 90.62 107 LEU B O 1
ATOM 1860 N N . ASN B 1 108 ? 0.22 -3.07 4.207 1 85.75 108 ASN B N 1
ATOM 1861 C CA . ASN B 1 108 ? 0.205 -1.947 5.137 1 85.75 108 ASN B CA 1
ATOM 1862 C C . ASN B 1 108 ? 0.035 -0.617 4.41 1 85.75 108 ASN B C 1
ATOM 1864 O O . ASN B 1 108 ? 0.937 -0.175 3.695 1 85.75 108 ASN B O 1
ATOM 1868 N N . VAL B 1 109 ? -1.145 -0.031 4.668 1 83.25 109 VAL B N 1
ATOM 1869 C CA . VAL B 1 109 ? -1.445 1.228 3.996 1 83.25 109 VAL B CA 1
ATOM 1870 C C . VAL B 1 109 ? -1.54 2.354 5.02 1 83.25 109 VAL B C 1
ATOM 1872 O O . VAL B 1 109 ? -2.264 2.238 6.016 1 83.25 109 VAL B O 1
ATOM 1875 N N . PHE B 1 110 ? -0.759 3.414 4.734 1 79.19 110 PHE B N 1
ATOM 1876 C CA . PHE B 1 110 ? -0.77 4.562 5.633 1 79.19 110 PHE B CA 1
ATOM 1877 C C . PHE B 1 110 ? -1.134 5.836 4.883 1 79.19 110 PHE B C 1
ATOM 1879 O O . PHE B 1 110 ? -0.782 5.996 3.713 1 79.19 110 PHE B O 1
ATOM 1886 N N . THR B 1 111 ? -1.938 6.57 5.582 1 76.38 111 THR B N 1
ATOM 1887 C CA . THR B 1 111 ? -2.213 7.918 5.094 1 76.38 111 THR B CA 1
ATOM 1888 C C . THR B 1 111 ? -1.969 8.953 6.188 1 76.38 111 THR B C 1
ATOM 1890 O O . THR B 1 111 ? -1.877 8.602 7.367 1 76.38 111 THR B O 1
ATOM 1893 N N . THR B 1 112 ? -1.587 10.156 5.785 1 70.25 112 THR B N 1
ATOM 1894 C CA . THR B 1 112 ? -1.321 11.234 6.73 1 70.25 112 THR B CA 1
ATOM 1895 C C . THR B 1 112 ? -2.242 12.422 6.473 1 70.25 112 THR B C 1
ATOM 1897 O O . THR B 1 112 ? -2.547 12.742 5.32 1 70.25 112 THR B O 1
ATOM 1900 N N . ARG B 1 113 ? -2.727 12.859 7.59 1 65.38 113 ARG B N 1
ATOM 1901 C CA . ARG B 1 113 ? -3.492 14.102 7.516 1 65.38 113 ARG B CA 1
ATOM 1902 C C . ARG B 1 113 ? -2.85 15.195 8.367 1 65.38 113 ARG B C 1
ATOM 1904 O O . ARG B 1 113 ? -2.365 14.922 9.469 1 65.38 113 ARG B O 1
ATOM 1911 N N . MET B 1 114 ? -2.701 16.297 7.734 1 61.34 114 MET B N 1
ATOM 1912 C CA . MET B 1 114 ? -2.146 17.438 8.461 1 61.34 114 MET B CA 1
ATOM 1913 C C . MET B 1 114 ? -3.23 18.156 9.258 1 61.34 114 MET B C 1
ATOM 1915 O O . MET B 1 114 ? -4.293 18.469 8.719 1 61.34 114 MET B O 1
ATOM 1919 N N . LEU B 1 115 ? -3.035 17.953 10.523 1 60.59 115 LEU B N 1
ATOM 1920 C CA . LEU B 1 115 ? -3.941 18.75 11.352 1 60.59 115 LEU B CA 1
ATOM 1921 C C . LEU B 1 115 ? -3.447 20.188 11.477 1 60.59 115 LEU B C 1
ATOM 1923 O O . LEU B 1 115 ? -2.238 20.438 11.469 1 60.59 115 LEU B O 1
ATOM 1927 N N . SER B 1 116 ? -4.168 21.125 10.93 1 55.94 116 SER B N 1
ATOM 1928 C CA . SER B 1 116 ? -3.781 22.531 11.125 1 55.94 116 SER B CA 1
ATOM 1929 C C . SER B 1 116 ? -2.766 22.672 12.25 1 55.94 116 SER B C 1
ATOM 1931 O O . SER B 1 116 ? -2.146 21.688 12.664 1 55.94 116 SER B O 1
ATOM 1933 N N . GLN B 1 117 ? -2.836 23.516 13.195 1 56.28 117 GLN B N 1
ATOM 1934 C CA . GLN B 1 117 ? -1.926 23.891 14.273 1 56.28 117 GLN B CA 1
ATOM 1935 C C . GLN B 1 117 ? -1.509 22.672 15.094 1 56.28 117 GLN B C 1
ATOM 1937 O O . GLN B 1 117 ? -0.622 22.766 15.945 1 56.28 117 GLN B O 1
ATOM 1942 N N . LYS B 1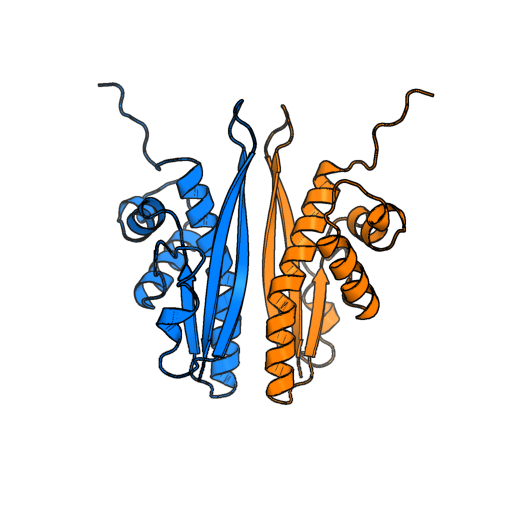 118 ? -2.203 21.578 14.828 1 57.62 118 LYS B N 1
ATOM 1943 C CA . LYS B 1 118 ? -2.141 20.5 15.812 1 57.62 118 LYS B CA 1
ATOM 1944 C C . LYS B 1 118 ? -1.181 19.406 15.367 1 57.62 118 LYS B C 1
ATOM 1946 O O . LYS B 1 118 ? -0.882 18.484 16.141 1 57.62 118 LYS B O 1
ATOM 1951 N N . GLY B 1 119 ? -0.63 19.516 14.258 1 63.59 119 GLY B N 1
ATOM 1952 C CA . GLY B 1 119 ? 0.363 18.5 13.93 1 63.59 119 GLY B CA 1
ATOM 1953 C C . GLY B 1 119 ? -0.114 17.516 12.875 1 63.59 119 GLY B C 1
ATOM 1954 O O . GLY B 1 119 ? -1.121 17.75 12.211 1 63.59 119 GLY B O 1
ATOM 1955 N N . VAL B 1 120 ? 0.712 16.516 12.469 1 64.25 120 VAL B N 1
ATOM 1956 C CA . VAL B 1 120 ? 0.467 15.5 11.453 1 64.25 120 VAL B CA 1
ATOM 1957 C C . VAL B 1 120 ? -0.077 14.234 12.109 1 64.25 120 VAL B C 1
ATOM 1959 O O . VAL B 1 120 ? 0.45 13.781 13.125 1 64.25 120 VAL B O 1
ATOM 1962 N N . LEU B 1 121 ? -1.292 13.789 11.68 1 71.75 121 LEU B N 1
ATOM 1963 C CA . LEU B 1 121 ? -1.846 12.523 12.141 1 71.75 121 LEU B CA 1
ATOM 1964 C C . LEU B 1 121 ? -1.659 11.43 11.086 1 71.75 121 LEU B C 1
ATOM 1966 O O . LEU B 1 121 ? -1.841 11.68 9.891 1 71.75 121 LEU B O 1
ATOM 1970 N N . HIS B 1 122 ? -1.16 10.281 11.57 1 72.56 122 HIS B N 1
ATOM 1971 C CA . HIS B 1 122 ? -0.993 9.117 10.711 1 72.56 122 HIS B CA 1
ATOM 1972 C C . HIS B 1 122 ? -2.08 8.078 10.984 1 72.56 122 HIS B C 1
ATOM 1974 O O . HIS B 1 122 ? -2.424 7.816 12.133 1 72.56 122 HIS B O 1
ATOM 1980 N N . GLU B 1 123 ? -2.723 7.742 9.852 1 74.75 123 GLU B N 1
ATOM 1981 C CA . GLU B 1 123 ? -3.682 6.645 9.953 1 74.75 123 GLU B CA 1
ATOM 1982 C C . GLU B 1 123 ? -3.178 5.398 9.234 1 74.75 123 GLU B C 1
ATOM 1984 O O . GLU B 1 123 ? -2.514 5.5 8.203 1 74.75 123 GLU B O 1
ATOM 1989 N N . ASN B 1 124 ? -3.51 4.32 9.891 1 76.81 124 ASN B N 1
ATOM 1990 C CA . ASN B 1 124 ? -3.045 3.047 9.344 1 76.81 124 ASN B CA 1
ATOM 1991 C C . ASN B 1 124 ? -4.211 2.105 9.055 1 76.81 124 ASN B C 1
ATOM 1993 O O . ASN B 1 124 ? -5.156 2.021 9.836 1 76.81 124 ASN B O 1
ATOM 1997 N N . VAL B 1 125 ? -4.246 1.484 7.875 1 83.62 125 VAL B N 1
ATOM 1998 C CA . VAL B 1 125 ? -5.172 0.425 7.484 1 83.62 125 VAL B CA 1
ATOM 1999 C C . VAL B 1 125 ? -4.387 -0.802 7.023 1 83.62 125 VAL B C 1
ATOM 2001 O O . VAL B 1 125 ? -3.379 -0.676 6.328 1 83.62 125 VAL B O 1
ATOM 2004 N N . LYS B 1 126 ? -4.863 -2.035 7.555 1 86.62 126 LYS B N 1
ATOM 2005 C CA . LYS B 1 126 ? -4.281 -3.283 7.074 1 86.62 126 LYS B CA 1
ATOM 2006 C C . LYS B 1 126 ? -5.207 -3.98 6.082 1 86.62 126 LYS B C 1
ATOM 2008 O O . LYS B 1 126 ? -6.41 -4.09 6.32 1 86.62 126 LYS 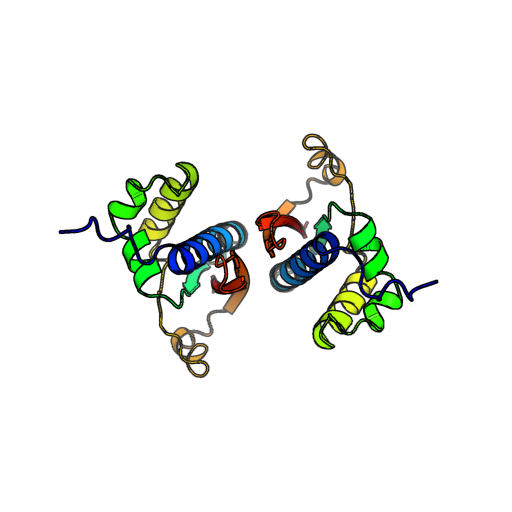B O 1
ATOM 2013 N N . ALA B 1 127 ? -4.664 -4.25 4.961 1 89 127 ALA B N 1
ATOM 2014 C CA . ALA B 1 127 ? -5.395 -5.062 3.992 1 89 127 ALA B CA 1
ATOM 2015 C C . ALA B 1 127 ? -4.844 -6.484 3.945 1 89 127 ALA B C 1
ATOM 2017 O O . ALA B 1 127 ? -3.629 -6.688 3.967 1 89 127 ALA B O 1
ATOM 2018 N N . TYR B 1 128 ? -5.758 -7.496 3.941 1 88.38 128 TYR B N 1
ATOM 2019 C CA . TYR B 1 128 ? -5.391 -8.906 3.865 1 88.38 128 TYR B CA 1
ATOM 2020 C C . TYR B 1 128 ? -6.004 -9.562 2.635 1 88.38 128 TYR B C 1
ATOM 2022 O O . TYR B 1 128 ? -7.188 -9.383 2.352 1 88.38 128 TYR B O 1
ATOM 2030 N N . VAL B 1 129 ? -5.234 -10.195 1.93 1 90.25 129 VAL B N 1
ATOM 2031 C CA . VAL B 1 129 ? -5.742 -11.133 0.928 1 90.25 129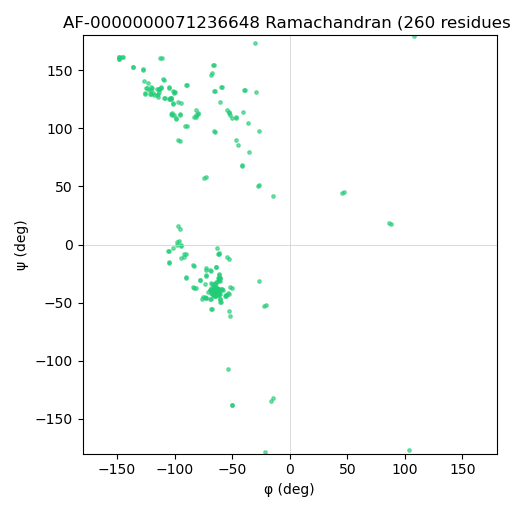 VAL B CA 1
ATOM 2032 C C . VAL B 1 129 ? -5.695 -12.555 1.475 1 90.25 129 VAL B C 1
ATOM 2034 O O . VAL B 1 129 ? -4.613 -13.125 1.648 1 90.25 129 VAL B O 1
ATOM 2037 N N . LEU B 1 130 ? -6.793 -13.039 1.748 1 88.12 130 LEU B N 1
ATOM 2038 C CA . LEU B 1 130 ? -6.906 -14.391 2.285 1 88.12 130 LEU B CA 1
ATOM 2039 C C . LEU B 1 130 ? -7.02 -15.414 1.162 1 88.12 130 LEU B C 1
ATOM 2041 O O . LEU B 1 130 ? -7.699 -15.172 0.163 1 88.12 130 LEU B O 1
ATOM 2045 N N . TYR B 1 131 ? -6.305 -16.484 1.351 1 86.25 131 TYR B N 1
ATOM 2046 C CA . TYR B 1 131 ? -6.391 -17.5 0.302 1 86.25 131 TYR B CA 1
ATOM 2047 C C . TYR B 1 131 ? -6.219 -18.891 0.876 1 86.25 131 TYR B C 1
ATOM 2049 O O . TYR B 1 131 ? -5.66 -19.062 1.964 1 86.25 131 TYR B O 1
ATOM 2057 N N . GLY B 1 132 ? -6.75 -20.047 0.022 1 83.5 132 GLY B N 1
ATOM 2058 C CA . GLY B 1 132 ? -6.723 -21.438 0.394 1 83.5 132 GLY B CA 1
ATOM 2059 C C . GLY B 1 132 ? -7.578 -22.312 -0.508 1 83.5 132 GLY B C 1
ATOM 2060 O O . GLY B 1 132 ? -8.398 -21.812 -1.277 1 83.5 132 GLY B O 1
#

Nearest PDB structures (foldseek):
  3iab-assembly1_B  TM=2.616E-01  e=1.444E+00  Saccharomyces cerevisiae
  3ggd-assembly1_A  TM=2.615E-01  e=1.190E+00  Trichormus variabilis ATCC 29413
  4i4j-assembly1_B  TM=4.012E-01  e=4.607E+00  Streptomyces globisporus
  3iab-assembly1_B  TM=2.671E-01  e=1.156E+00  Saccharomyces cerevisiae
  5xon-assembly1_A  TM=2.922E-01  e=1.489E+00  Komagataella phaffii GS115

Radius of gyration: 19.53 Å; Cα contacts (8 Å, |Δi|>4): 435; chains: 2; bounding box: 57×52×44 Å

pLDDT: mean 72.63, std 18.4, range [24.42, 93.62]

Foldseek 3Di:
DPPPDADDDLQLVQQLVQQLVLCVVQVVVCVVCVVVVWHKAKAKETQDVVNVVCLVDCSVVPDPVDDPVSNVSSVVCVVRVHYDNDNDDPPCPPPPVPPPPFDKDKDKTKGWGADVVPGIDIGIMIMIMTID/DPPPDPDVCQQLVQQLVQQLVLCVVQVVVCVVCVVVVWHKAKAKETQDVSNVVCLVDCVVVPDPVDDPVSNVSSVVCVVRVHYDHDNDDPPCPPPPVPPPPFDKDKDKTKGWGADVVPGIDIGIMIMIMTID